Protein AF-A0A6C0LCT3-F1 (afdb_monomer_lite)

Organism: NCBI:txid1070528

pLDDT: mean 70.5, std 21.29, range [25.12, 96.06]

Structure (mmCIF, N/CA/C/O backbone):
data_AF-A0A6C0LCT3-F1
#
_entry.id   AF-A0A6C0LCT3-F1
#
loop_
_atom_site.group_PDB
_atom_site.id
_atom_site.type_symbol
_atom_site.label_atom_id
_atom_site.label_alt_id
_atom_site.label_comp_id
_atom_site.label_asym_id
_atom_site.label_entity_id
_atom_site.label_seq_id
_atom_site.pdbx_PDB_ins_code
_atom_site.Cartn_x
_atom_site.Cartn_y
_atom_site.Cartn_z
_atom_site.occupancy
_atom_site.B_iso_or_equiv
_atom_site.auth_seq_id
_atom_site.auth_comp_id
_atom_site.auth_asym_id
_atom_site.auth_atom_id
_atom_site.pdbx_PDB_model_num
ATOM 1 N N . MET A 1 1 ? 62.304 21.514 7.239 1.00 30.19 1 MET A N 1
ATOM 2 C CA . MET A 1 1 ? 63.301 20.967 6.294 1.00 30.19 1 MET A CA 1
ATOM 3 C C . MET A 1 1 ? 63.645 19.567 6.781 1.00 30.19 1 MET A C 1
ATOM 5 O O . MET A 1 1 ? 64.160 19.464 7.877 1.00 30.19 1 MET A O 1
ATOM 9 N N . ILE A 1 2 ? 63.046 18.522 6.205 1.00 27.48 2 ILE A N 1
ATOM 10 C CA . ILE A 1 2 ? 63.504 17.790 5.000 1.00 27.48 2 ILE A CA 1
ATOM 11 C C . ILE A 1 2 ? 64.290 16.532 5.436 1.00 27.48 2 ILE A C 1
ATOM 13 O O . ILE A 1 2 ? 65.358 16.686 6.015 1.00 27.48 2 ILE A O 1
ATOM 17 N N . ILE A 1 3 ? 63.740 15.350 5.073 1.00 28.25 3 ILE A N 1
ATOM 18 C CA . ILE A 1 3 ? 64.434 14.075 4.728 1.00 28.25 3 ILE A CA 1
ATOM 19 C C . ILE A 1 3 ? 65.031 13.286 5.921 1.00 28.25 3 ILE A C 1
ATOM 21 O O . ILE A 1 3 ? 65.689 13.857 6.772 1.00 28.25 3 ILE A O 1
ATOM 25 N N . ASP A 1 4 ? 64.899 11.967 6.098 1.00 29.64 4 ASP A N 1
ATOM 26 C CA . ASP A 1 4 ? 64.257 10.871 5.362 1.00 29.64 4 ASP A CA 1
ATOM 27 C C . ASP A 1 4 ? 64.059 9.694 6.333 1.00 29.64 4 ASP A C 1
ATOM 29 O O . ASP A 1 4 ? 64.947 9.355 7.120 1.00 29.64 4 ASP A O 1
ATOM 33 N N . ASN A 1 5 ? 62.904 9.036 6.244 1.00 32.56 5 ASN A N 1
ATOM 34 C CA . ASN A 1 5 ? 62.557 7.872 7.050 1.00 32.56 5 ASN A CA 1
ATOM 35 C C . ASN A 1 5 ? 62.917 6.577 6.302 1.00 32.56 5 ASN A C 1
ATOM 37 O O . ASN A 1 5 ? 62.299 6.218 5.305 1.00 32.56 5 ASN A O 1
ATOM 41 N N . ILE A 1 6 ? 63.937 5.904 6.829 1.00 33.12 6 ILE A N 1
ATOM 42 C CA . ILE A 1 6 ? 64.054 4.456 7.061 1.00 33.12 6 ILE A CA 1
ATOM 43 C C . ILE A 1 6 ? 63.650 3.515 5.907 1.00 33.12 6 ILE A C 1
ATOM 45 O O . ILE A 1 6 ? 62.500 3.128 5.704 1.00 33.12 6 ILE A O 1
ATOM 49 N N . LYS A 1 7 ? 64.714 3.026 5.261 1.00 29.39 7 LYS A N 1
ATOM 50 C CA . LYS A 1 7 ? 64.828 1.747 4.554 1.00 29.39 7 LYS A CA 1
ATOM 51 C C . LYS A 1 7 ? 64.456 0.547 5.441 1.00 29.39 7 LYS A C 1
ATOM 53 O O . LYS A 1 7 ? 64.957 0.416 6.550 1.00 29.39 7 LYS A O 1
ATOM 58 N N . ASN A 1 8 ? 63.711 -0.376 4.831 1.00 28.22 8 ASN A N 1
ATOM 59 C CA . ASN A 1 8 ? 63.901 -1.834 4.813 1.00 28.22 8 ASN A CA 1
ATOM 60 C C . ASN A 1 8 ? 64.387 -2.543 6.094 1.00 28.22 8 ASN A C 1
ATOM 62 O O . ASN A 1 8 ? 65.565 -2.476 6.424 1.00 28.22 8 ASN A O 1
ATOM 66 N N . SER A 1 9 ? 63.597 -3.505 6.583 1.00 26.69 9 SER A N 1
ATOM 67 C CA . SER A 1 9 ? 64.022 -4.903 6.419 1.00 26.69 9 SER A CA 1
ATOM 68 C C . SER A 1 9 ? 62.837 -5.874 6.416 1.00 26.69 9 SER A C 1
ATOM 70 O O . SER A 1 9 ? 61.930 -5.835 7.241 1.00 26.69 9 SER A O 1
ATOM 72 N N . ILE A 1 10 ? 62.874 -6.722 5.397 1.00 30.06 10 ILE A N 1
ATOM 73 C CA . ILE A 1 10 ? 62.060 -7.902 5.144 1.00 30.06 10 ILE A CA 1
ATOM 74 C C . ILE A 1 10 ? 62.713 -9.063 5.900 1.00 30.06 10 ILE A C 1
ATOM 76 O O . ILE A 1 10 ? 63.915 -9.254 5.724 1.00 30.06 10 ILE A O 1
ATOM 80 N N . ARG A 1 11 ? 61.938 -9.897 6.611 1.00 25.62 11 ARG A N 1
ATOM 81 C CA . ARG A 1 11 ? 61.988 -11.370 6.463 1.00 25.62 11 ARG A CA 1
ATOM 82 C C . ARG A 1 11 ? 60.999 -12.124 7.359 1.00 25.62 11 ARG A C 1
ATOM 84 O O . ARG A 1 11 ? 60.928 -11.894 8.557 1.00 25.62 11 ARG A O 1
ATOM 91 N N . SER A 1 12 ? 60.367 -13.107 6.707 1.00 26.14 12 SER A N 1
ATOM 92 C CA . SER A 1 12 ? 59.796 -14.368 7.215 1.00 26.14 12 SER A CA 1
ATOM 93 C C . SER A 1 12 ? 58.661 -14.270 8.243 1.00 26.14 12 SER A C 1
ATOM 95 O O . SER A 1 12 ? 58.836 -13.770 9.340 1.00 26.14 12 SER A O 1
ATOM 97 N N . SER A 1 13 ? 57.486 -14.847 7.997 1.00 25.83 13 SER A N 1
ATOM 98 C CA . SER A 1 13 ? 57.376 -16.288 7.765 1.00 25.83 13 SER A CA 1
ATOM 99 C C . SER A 1 13 ? 56.128 -16.663 6.966 1.00 25.83 13 SER A C 1
ATOM 101 O O . SER A 1 13 ? 55.000 -16.370 7.349 1.00 25.83 13 SER A O 1
ATOM 103 N N . TYR A 1 14 ? 56.373 -17.359 5.859 1.00 25.12 14 TYR A N 1
ATOM 104 C CA . TYR A 1 14 ? 55.422 -18.211 5.159 1.00 25.12 14 TYR A CA 1
ATOM 105 C C . TYR A 1 14 ? 55.443 -19.592 5.824 1.00 25.12 14 TYR A C 1
ATOM 107 O O . TYR A 1 14 ? 56.512 -20.178 5.955 1.00 25.12 14 TYR A O 1
ATOM 115 N N . ASN A 1 15 ? 54.271 -20.080 6.223 1.00 27.16 15 ASN A N 1
ATOM 116 C CA . ASN A 1 15 ? 53.827 -21.479 6.318 1.00 27.16 15 ASN A CA 1
ATOM 117 C C . ASN A 1 15 ? 52.371 -21.368 6.811 1.00 27.16 15 ASN A C 1
ATOM 119 O O . ASN A 1 15 ? 52.117 -20.730 7.819 1.00 27.16 15 ASN A O 1
ATOM 123 N N . GLY A 1 16 ? 51.322 -21.836 6.147 1.00 26.08 16 GLY A N 1
ATOM 124 C CA . GLY A 1 16 ? 51.204 -22.973 5.256 1.00 26.08 16 GLY A CA 1
ATOM 125 C C . GLY A 1 16 ? 50.001 -23.776 5.749 1.00 26.08 16 GLY A C 1
ATOM 126 O O . GLY A 1 16 ? 50.180 -24.747 6.467 1.00 26.08 16 GLY A O 1
ATOM 127 N N . ILE A 1 17 ? 48.776 -23.369 5.395 1.00 28.62 17 ILE A N 1
ATOM 128 C CA . ILE A 1 17 ? 47.583 -24.216 5.550 1.00 28.62 17 ILE A CA 1
ATOM 129 C C . ILE A 1 17 ? 46.894 -24.296 4.191 1.00 28.62 17 ILE A C 1
ATOM 131 O O . ILE A 1 17 ? 46.238 -23.371 3.716 1.00 28.62 17 ILE A O 1
ATOM 135 N N . LYS A 1 18 ? 47.128 -25.434 3.539 1.00 28.34 18 LYS A N 1
ATOM 136 C CA . LYS A 1 18 ? 46.448 -25.897 2.335 1.00 28.34 18 LYS A CA 1
ATOM 137 C C . LYS A 1 18 ? 45.170 -26.638 2.736 1.00 28.34 18 LYS A C 1
ATOM 139 O O . LYS A 1 18 ? 45.209 -27.500 3.601 1.00 28.34 18 LYS A O 1
ATOM 144 N N . LYS A 1 19 ? 44.132 -26.396 1.929 1.00 27.62 19 LYS A N 1
ATOM 145 C CA . LYS A 1 19 ? 43.104 -27.348 1.470 1.00 27.62 19 LYS A CA 1
ATOM 146 C C . LYS A 1 19 ? 42.121 -27.904 2.514 1.00 27.62 19 LYS A C 1
ATOM 148 O O . LYS A 1 19 ? 42.337 -28.956 3.095 1.00 27.62 19 LYS A O 1
ATOM 153 N N . GLY A 1 20 ? 40.947 -27.274 2.555 1.00 26.16 20 GLY A N 1
ATOM 154 C CA . GLY A 1 20 ? 39.666 -27.917 2.856 1.00 26.16 20 GLY A CA 1
ATOM 155 C C . GLY A 1 20 ? 38.702 -27.646 1.701 1.00 26.16 20 GLY A C 1
ATOM 156 O O . GLY A 1 20 ? 38.218 -26.535 1.524 1.00 26.16 20 GLY A O 1
ATOM 157 N N . THR A 1 21 ? 38.520 -28.649 0.855 1.00 26.67 21 THR A N 1
ATOM 158 C CA . THR A 1 21 ? 37.656 -28.708 -0.328 1.00 26.67 21 THR A CA 1
ATOM 159 C C . THR A 1 21 ? 36.184 -28.422 -0.013 1.00 26.67 21 THR A C 1
ATOM 161 O O . THR A 1 21 ? 35.548 -29.169 0.725 1.00 26.67 21 THR A O 1
ATOM 164 N N . LEU A 1 22 ? 35.622 -27.388 -0.647 1.00 26.19 22 LEU A N 1
ATOM 165 C CA . LEU A 1 22 ? 34.177 -27.170 -0.772 1.00 26.19 22 LEU A CA 1
ATOM 166 C C . LEU A 1 22 ? 33.621 -28.154 -1.809 1.00 26.19 22 LEU A C 1
ATOM 168 O O . LEU A 1 22 ? 33.625 -27.888 -3.011 1.00 26.19 22 LEU A O 1
ATOM 172 N N . ASN A 1 23 ? 33.172 -29.316 -1.333 1.00 26.30 23 ASN A N 1
ATOM 173 C CA . ASN A 1 23 ? 32.404 -30.255 -2.139 1.00 26.30 23 ASN A CA 1
ATOM 174 C C . ASN A 1 23 ? 30.960 -29.762 -2.263 1.00 26.30 23 ASN A C 1
ATOM 176 O O . ASN A 1 23 ? 30.129 -29.928 -1.372 1.00 26.30 23 ASN A O 1
ATOM 180 N N . ILE A 1 24 ? 30.679 -29.181 -3.425 1.00 36.66 24 ILE A N 1
ATOM 181 C CA . ILE A 1 24 ? 29.340 -29.048 -3.987 1.00 36.66 24 ILE A CA 1
ATOM 182 C C . ILE A 1 24 ? 28.853 -30.466 -4.291 1.00 36.66 24 ILE A C 1
ATOM 184 O O . ILE A 1 24 ? 29.318 -31.101 -5.236 1.00 36.66 24 ILE A O 1
ATOM 188 N N . SER A 1 25 ? 27.907 -30.969 -3.502 1.00 28.06 25 SER A N 1
ATOM 189 C CA . SER A 1 25 ? 27.140 -32.156 -3.872 1.00 28.06 25 SER A CA 1
ATOM 190 C C . SER A 1 25 ? 25.646 -31.905 -3.674 1.00 28.06 25 SER A C 1
ATOM 192 O O . SER A 1 25 ? 25.148 -31.752 -2.567 1.00 28.06 25 SER A O 1
ATOM 194 N N . LYS A 1 26 ? 24.972 -31.776 -4.823 1.00 29.05 26 LYS A N 1
ATOM 195 C CA . LYS A 1 26 ? 23.623 -32.263 -5.138 1.00 29.05 26 LYS A CA 1
ATOM 196 C C . LYS A 1 26 ? 22.614 -32.268 -3.978 1.00 29.05 26 LYS A C 1
ATOM 198 O O . LYS A 1 26 ? 22.439 -33.286 -3.316 1.00 29.05 26 LYS A O 1
ATOM 203 N N . LEU A 1 27 ? 21.836 -31.189 -3.850 1.00 27.30 27 LEU A N 1
ATOM 204 C CA . LEU A 1 27 ? 20.486 -31.319 -3.301 1.00 27.30 27 LEU A CA 1
ATOM 205 C C . LEU A 1 27 ? 19.577 -31.842 -4.417 1.00 27.30 27 LEU A C 1
ATOM 207 O O . LEU A 1 27 ? 19.167 -31.102 -5.311 1.00 27.30 27 LEU A O 1
ATOM 211 N N . ASN A 1 28 ? 19.311 -33.143 -4.367 1.00 26.84 28 ASN A N 1
ATOM 212 C CA . ASN A 1 28 ? 18.186 -33.748 -5.058 1.00 26.84 28 ASN A CA 1
ATOM 213 C C . ASN A 1 28 ? 16.897 -33.105 -4.534 1.00 26.84 28 ASN A C 1
ATOM 215 O O . ASN A 1 28 ? 16.562 -33.231 -3.356 1.00 26.84 28 ASN A O 1
ATOM 219 N N . SER A 1 29 ? 16.166 -32.438 -5.423 1.00 28.41 29 SER A N 1
ATOM 220 C CA . SER A 1 29 ? 14.747 -32.164 -5.250 1.00 28.41 29 SER A CA 1
ATOM 221 C C . SER A 1 29 ? 14.003 -33.495 -5.346 1.00 28.41 29 SER A C 1
ATOM 223 O O . SER A 1 29 ? 13.795 -34.053 -6.420 1.00 28.41 29 SER A O 1
ATOM 225 N N . HIS A 1 30 ? 13.658 -34.056 -4.193 1.00 28.16 30 HIS A N 1
ATOM 226 C CA . HIS A 1 30 ? 12.569 -35.015 -4.093 1.00 28.16 30 HIS A CA 1
ATOM 227 C C . HIS A 1 30 ? 11.382 -34.277 -3.501 1.00 28.16 30 HIS A C 1
ATOM 229 O O . HIS A 1 30 ? 11.468 -33.735 -2.398 1.00 28.16 30 HIS A O 1
ATOM 235 N N . ASN A 1 31 ? 10.306 -34.247 -4.284 1.00 35.62 31 ASN A N 1
ATOM 236 C CA . ASN A 1 31 ? 8.972 -33.845 -3.877 1.00 35.62 31 ASN A CA 1
ATOM 237 C C . ASN A 1 31 ? 8.634 -34.547 -2.559 1.00 35.62 31 ASN A C 1
ATOM 239 O O . ASN A 1 31 ? 8.375 -35.749 -2.536 1.00 35.62 31 ASN A O 1
ATOM 243 N N . ARG A 1 32 ? 8.682 -33.804 -1.452 1.00 27.77 32 ARG A N 1
ATOM 244 C CA . ARG A 1 32 ? 8.028 -34.215 -0.214 1.00 27.77 32 ARG A CA 1
ATOM 245 C C . ARG A 1 32 ? 6.659 -33.546 -0.200 1.00 27.77 32 ARG A C 1
ATOM 247 O O . ARG A 1 32 ? 6.622 -32.322 -0.334 1.00 27.77 32 ARG A O 1
ATOM 254 N N . PRO A 1 33 ? 5.565 -34.307 -0.051 1.00 30.30 33 PRO A N 1
ATOM 255 C CA . PRO A 1 33 ? 4.253 -33.719 0.137 1.00 30.30 33 PRO A CA 1
ATOM 256 C C . PRO A 1 33 ? 4.291 -32.841 1.386 1.00 30.30 33 PRO A C 1
ATOM 258 O O . PRO A 1 33 ? 4.842 -33.223 2.424 1.00 30.30 33 PRO A O 1
ATOM 261 N N . THR A 1 34 ? 3.755 -31.636 1.245 1.00 32.78 34 THR A N 1
ATOM 262 C CA . THR A 1 34 ? 3.577 -30.656 2.307 1.00 32.78 34 THR A CA 1
ATOM 263 C C . THR A 1 34 ? 2.774 -31.320 3.420 1.00 32.78 34 THR A C 1
ATOM 265 O O . THR A 1 34 ? 1.574 -31.538 3.294 1.00 32.78 34 THR A O 1
ATOM 268 N N . VAL A 1 35 ? 3.448 -31.715 4.499 1.00 31.17 35 VAL A N 1
ATOM 269 C CA . VAL A 1 35 ? 2.779 -32.215 5.699 1.00 31.17 35 VAL A CA 1
ATOM 270 C C . VAL A 1 35 ? 1.935 -31.060 6.226 1.00 31.17 35 VAL A C 1
ATOM 272 O O . VAL A 1 35 ? 2.498 -30.063 6.686 1.00 31.17 35 VAL A O 1
ATOM 275 N N . LEU A 1 36 ? 0.605 -31.178 6.143 1.00 34.75 36 LEU A N 1
ATOM 276 C CA . LEU A 1 36 ? -0.299 -30.294 6.868 1.00 34.75 36 LEU A CA 1
ATOM 277 C C . LEU A 1 36 ? 0.081 -30.372 8.344 1.00 34.75 36 LEU A C 1
ATOM 279 O O . LEU A 1 36 ? -0.157 -31.375 9.020 1.00 34.75 36 LEU A O 1
ATOM 283 N N . ARG A 1 37 ? 0.703 -29.308 8.848 1.00 32.50 37 ARG A N 1
ATOM 284 C CA . ARG A 1 37 ? 0.824 -29.105 10.284 1.00 32.50 37 ARG A CA 1
ATOM 285 C C . ARG A 1 37 ? -0.594 -28.984 10.821 1.00 32.50 37 ARG A C 1
ATOM 287 O O . ARG A 1 37 ? -1.280 -28.018 10.511 1.00 32.50 37 ARG A O 1
ATOM 294 N N . GLN A 1 38 ? -1.017 -29.957 11.624 1.00 37.00 38 GLN A N 1
ATOM 295 C CA . GLN A 1 38 ? -2.191 -29.794 12.472 1.00 37.00 38 GLN A CA 1
ATOM 296 C C . GLN A 1 38 ? -1.998 -28.526 13.311 1.00 37.00 38 GLN A C 1
ATOM 298 O O . GLN A 1 38 ? -1.054 -28.414 14.099 1.00 37.00 38 GLN A O 1
ATOM 303 N N . ILE A 1 39 ? -2.869 -27.553 13.062 1.00 40.41 39 ILE A N 1
ATOM 304 C CA . ILE A 1 39 ? -2.835 -26.212 13.632 1.00 40.41 39 ILE A CA 1
ATOM 305 C C . ILE A 1 39 ? -3.237 -26.327 15.102 1.00 40.41 39 ILE A C 1
ATOM 307 O O . ILE A 1 39 ? -4.403 -26.542 15.424 1.00 40.41 39 ILE A O 1
ATOM 311 N N . ARG A 1 40 ? -2.275 -26.196 16.019 1.00 36.03 40 ARG A N 1
ATOM 312 C CA . ARG A 1 40 ? -2.592 -25.890 17.418 1.00 36.03 40 ARG A CA 1
ATOM 313 C C . ARG A 1 40 ? -2.699 -24.377 17.548 1.00 36.03 40 ARG A C 1
ATOM 315 O O . ARG A 1 40 ? -1.684 -23.686 17.536 1.00 36.03 40 ARG A O 1
ATOM 322 N N . MET A 1 41 ? -3.932 -23.888 17.665 1.00 42.34 41 MET A N 1
ATOM 323 C CA . MET A 1 41 ? -4.223 -22.510 18.061 1.00 42.34 41 MET A CA 1
ATOM 324 C C . MET A 1 41 ? -3.526 -22.196 19.400 1.00 42.34 41 MET A C 1
ATOM 326 O O . MET A 1 41 ? -3.597 -23.016 20.321 1.00 42.34 41 MET A O 1
ATOM 330 N N . PRO A 1 42 ? -2.859 -21.037 19.547 1.00 37.50 42 PRO A N 1
ATOM 331 C CA . PRO A 1 42 ? -2.355 -20.584 20.837 1.00 37.50 42 PRO A CA 1
ATOM 332 C C . PRO A 1 42 ? -3.509 -20.500 21.841 1.00 37.50 42 PRO A C 1
ATOM 334 O O . PRO A 1 42 ? -4.525 -19.861 21.578 1.00 37.50 42 PRO A O 1
ATOM 337 N N . THR A 1 43 ? -3.346 -21.111 23.011 1.00 43.41 43 THR A N 1
ATOM 338 C CA . THR A 1 43 ? -4.386 -21.306 24.040 1.00 43.41 43 THR A CA 1
ATOM 339 C C . THR A 1 43 ? -4.868 -20.020 24.735 1.00 43.41 43 THR A C 1
ATOM 341 O O . THR A 1 43 ? -5.561 -20.095 25.742 1.00 43.41 43 THR A O 1
ATOM 344 N N . ASN A 1 44 ? -4.523 -18.838 24.212 1.00 45.16 44 ASN A N 1
ATOM 345 C CA . ASN A 1 44 ? -4.884 -17.522 24.755 1.00 45.16 44 ASN A CA 1
ATOM 346 C C . ASN A 1 44 ? -5.617 -16.619 23.722 1.00 45.16 44 ASN A C 1
ATOM 348 O O . ASN A 1 44 ? -5.730 -15.412 23.917 1.00 45.16 44 ASN A O 1
ATOM 352 N N . ASN A 1 45 ? -6.099 -17.192 22.604 1.00 53.22 45 ASN A N 1
ATOM 353 C CA . ASN A 1 45 ? -6.701 -16.506 21.440 1.00 53.22 45 ASN A CA 1
ATOM 354 C C . ASN A 1 45 ? -8.249 -16.603 21.382 1.00 53.22 45 ASN A C 1
ATOM 356 O O . ASN A 1 45 ? -8.819 -16.970 20.355 1.00 53.22 45 ASN A O 1
ATOM 360 N N . ASN A 1 46 ? -8.961 -16.270 22.461 1.00 69.06 46 ASN A N 1
ATOM 361 C CA . ASN A 1 46 ? -10.424 -16.466 22.526 1.00 69.06 46 ASN A CA 1
ATOM 362 C C . ASN A 1 46 ? -11.277 -15.309 21.968 1.00 69.06 46 ASN A C 1
ATOM 364 O O . ASN A 1 46 ? -12.493 -15.305 22.154 1.00 69.06 46 ASN A O 1
ATOM 368 N N . SER A 1 47 ? -10.685 -14.314 21.303 1.00 85.62 47 SER A N 1
ATOM 369 C CA . SER A 1 47 ? -11.449 -13.221 20.694 1.00 85.62 47 SER A CA 1
ATOM 370 C C . SER A 1 47 ? -11.590 -13.406 19.187 1.00 85.62 47 SER A C 1
ATOM 372 O O . SER A 1 47 ? -10.655 -13.826 18.497 1.00 85.62 47 SER A O 1
ATOM 374 N N . LYS A 1 48 ? -12.766 -13.048 18.658 1.00 90.12 48 LYS A N 1
ATOM 375 C CA . LYS A 1 48 ? -13.056 -13.137 17.224 1.00 90.12 48 LYS A CA 1
ATOM 376 C C . LYS A 1 48 ? -12.044 -12.334 16.401 1.00 90.12 48 LYS A C 1
ATOM 378 O O . LYS A 1 48 ? -11.573 -12.810 15.374 1.00 90.12 48 LYS A O 1
ATOM 383 N N . ILE A 1 49 ? -11.651 -11.143 16.862 1.00 91.94 49 ILE A N 1
ATOM 384 C CA . ILE A 1 49 ? -10.677 -10.314 16.142 1.00 91.94 49 ILE A CA 1
ATOM 385 C C . ILE A 1 49 ? -9.294 -10.963 16.047 1.00 91.94 49 ILE A C 1
ATOM 387 O O . ILE A 1 49 ? -8.672 -10.905 14.990 1.00 91.94 49 ILE A O 1
ATOM 391 N N . ARG A 1 50 ? -8.810 -11.625 17.106 1.00 91.81 50 ARG A N 1
ATOM 392 C CA . ARG A 1 50 ? -7.513 -12.318 17.059 1.00 91.81 50 ARG A CA 1
ATOM 393 C C . ARG A 1 50 ? -7.535 -13.476 16.071 1.00 91.81 50 ARG A C 1
ATOM 395 O O . ARG A 1 50 ? -6.554 -13.661 15.357 1.00 91.81 50 ARG A O 1
ATOM 402 N N . GLN A 1 51 ? -8.649 -14.204 15.984 1.00 90.00 51 GLN A N 1
ATOM 403 C CA . GLN A 1 51 ? -8.831 -15.255 14.979 1.00 90.00 51 GLN A CA 1
ATOM 404 C C . GLN A 1 51 ? -8.828 -14.691 13.557 1.00 90.00 51 GLN A C 1
ATOM 406 O O . GLN A 1 51 ? -8.172 -15.255 12.688 1.00 90.00 51 GLN A O 1
ATOM 411 N N . ILE A 1 52 ? -9.494 -13.555 13.330 1.00 91.12 52 ILE A N 1
ATOM 412 C CA . ILE A 1 52 ? -9.492 -12.865 12.033 1.00 91.12 52 ILE A CA 1
ATOM 413 C C . ILE A 1 52 ? -8.070 -12.458 11.633 1.00 91.12 52 ILE A C 1
ATOM 415 O O . ILE A 1 52 ? -7.629 -12.777 10.533 1.00 91.12 52 ILE A O 1
ATOM 419 N N . ILE A 1 53 ? -7.331 -11.793 12.527 1.00 92.31 53 ILE A N 1
ATOM 420 C CA . ILE A 1 53 ? -5.950 -11.372 12.249 1.00 92.31 53 ILE A CA 1
ATOM 421 C C . ILE A 1 53 ? -5.052 -12.586 11.991 1.00 92.31 53 ILE A C 1
ATOM 423 O O . ILE A 1 53 ? -4.270 -12.578 11.043 1.00 92.31 53 ILE A O 1
ATOM 427 N N . HIS A 1 54 ? -5.188 -13.650 12.784 1.00 91.00 54 HIS A N 1
ATOM 428 C CA . HIS A 1 54 ? -4.447 -14.890 12.567 1.00 91.00 54 HIS A CA 1
ATOM 429 C C . HIS A 1 54 ? -4.750 -15.500 11.196 1.00 91.00 54 HIS A C 1
ATOM 431 O O . HIS A 1 54 ? -3.826 -15.806 10.448 1.00 91.00 54 HIS A O 1
ATOM 437 N N . TYR A 1 55 ? -6.032 -15.606 10.839 1.00 90.25 55 TYR A N 1
ATOM 438 C CA . TYR A 1 55 ? -6.475 -16.111 9.543 1.00 90.25 55 TYR A CA 1
ATOM 439 C C . TYR A 1 55 ? -5.883 -15.302 8.384 1.00 90.25 55 TYR A C 1
ATOM 441 O O . TYR A 1 55 ? -5.359 -15.893 7.441 1.00 90.25 55 TYR A O 1
ATOM 449 N N . LEU A 1 56 ? -5.906 -13.967 8.462 1.00 90.38 56 LEU A N 1
ATOM 450 C CA . LEU A 1 56 ? -5.301 -13.097 7.450 1.00 90.38 56 LEU A CA 1
ATOM 451 C C . LEU A 1 56 ? -3.786 -13.304 7.343 1.00 90.38 56 LEU A C 1
ATOM 453 O O . LEU A 1 56 ? -3.247 -13.343 6.243 1.00 90.38 56 LEU A O 1
ATOM 457 N N . CYS A 1 57 ? -3.090 -13.470 8.468 1.00 90.75 57 CYS A N 1
ATOM 458 C CA . CYS A 1 57 ? -1.651 -13.729 8.484 1.00 90.75 57 CYS A CA 1
ATOM 459 C C . CYS A 1 57 ? -1.277 -15.094 7.893 1.00 90.75 57 CYS A C 1
ATOM 461 O O . CYS A 1 57 ? -0.249 -15.199 7.222 1.00 90.75 57 CYS A O 1
ATOM 463 N N . GLU A 1 58 ? -2.092 -16.124 8.124 1.00 89.19 58 GLU A N 1
ATOM 464 C CA . GLU A 1 58 ? -1.889 -17.467 7.569 1.00 89.19 58 GLU A CA 1
ATOM 465 C C . GLU A 1 58 ? -2.226 -17.548 6.079 1.00 89.19 58 GLU A C 1
ATOM 467 O O . GLU A 1 58 ? -1.527 -18.230 5.332 1.00 89.19 58 GLU A O 1
ATOM 472 N N . ASN A 1 59 ? -3.268 -16.838 5.641 1.00 86.06 59 ASN A N 1
ATOM 473 C CA . ASN A 1 59 ? -3.741 -16.842 4.254 1.00 86.06 59 ASN A CA 1
ATOM 474 C C . ASN A 1 59 ? -3.208 -15.655 3.442 1.00 86.06 59 ASN A C 1
ATOM 476 O O . ASN A 1 59 ? -3.717 -15.386 2.355 1.00 86.06 59 ASN A O 1
ATOM 480 N N . LYS A 1 60 ? -2.203 -14.934 3.952 1.00 86.56 60 LYS A N 1
ATOM 481 C CA . LYS A 1 60 ? -1.644 -13.783 3.247 1.00 86.56 60 LYS A CA 1
ATOM 482 C C . LYS A 1 60 ? -1.092 -14.207 1.895 1.00 86.56 60 LYS A C 1
ATOM 484 O O . LYS A 1 60 ? -0.390 -15.217 1.788 1.00 86.56 60 LYS A O 1
ATOM 489 N N . GLU A 1 61 ? -1.357 -13.397 0.880 1.00 81.50 61 GLU A N 1
ATOM 490 C CA . GLU A 1 61 ? -0.765 -13.629 -0.426 1.00 81.50 61 GLU A CA 1
ATOM 491 C C . GLU A 1 61 ? 0.766 -13.568 -0.309 1.00 81.50 61 GLU A C 1
ATOM 493 O O . GLU A 1 61 ? 1.321 -12.625 0.276 1.00 81.50 61 GLU A O 1
ATOM 498 N N . PRO A 1 62 ? 1.486 -14.588 -0.808 1.00 78.25 62 PRO A N 1
ATOM 499 C CA . PRO A 1 62 ? 2.931 -14.562 -0.775 1.00 78.25 62 PRO A CA 1
ATOM 500 C C . PRO A 1 62 ? 3.410 -13.419 -1.663 1.00 78.25 62 PRO A C 1
ATOM 502 O O . PRO A 1 62 ? 3.042 -13.328 -2.834 1.00 78.25 62 PRO A O 1
ATOM 505 N N . PHE A 1 63 ? 4.282 -12.569 -1.122 1.00 77.38 63 PHE A N 1
ATOM 506 C CA . PHE A 1 63 ? 4.930 -11.547 -1.929 1.00 77.38 63 PHE A CA 1
ATOM 507 C C . PHE A 1 63 ? 5.742 -12.225 -3.036 1.00 77.38 63 PHE A C 1
ATOM 509 O O . PHE A 1 63 ? 6.790 -12.832 -2.792 1.00 77.38 63 PHE A O 1
ATOM 516 N N . GLU A 1 64 ? 5.259 -12.131 -4.271 1.00 74.25 64 GLU A N 1
ATOM 517 C CA . GLU A 1 64 ? 6.027 -12.567 -5.421 1.00 74.25 64 GLU A CA 1
ATOM 518 C C . GLU A 1 64 ? 7.212 -11.614 -5.612 1.00 74.25 64 GLU A C 1
ATOM 520 O O . GLU A 1 64 ? 7.053 -10.392 -5.591 1.00 74.25 64 GLU A O 1
ATOM 525 N N . ASN A 1 65 ? 8.410 -12.165 -5.837 1.00 81.94 65 ASN A N 1
ATOM 526 C CA . ASN A 1 65 ? 9.592 -11.370 -6.188 1.00 81.94 65 ASN A CA 1
ATOM 527 C C . ASN A 1 65 ? 9.249 -10.305 -7.243 1.00 81.94 65 ASN A C 1
ATOM 529 O O . ASN A 1 65 ? 8.509 -10.595 -8.188 1.00 81.94 65 ASN A O 1
ATOM 533 N N . TYR A 1 66 ? 9.839 -9.110 -7.122 1.00 87.50 66 TYR A N 1
ATOM 534 C CA . TYR A 1 66 ? 9.531 -7.972 -7.989 1.00 87.50 66 TYR A CA 1
ATOM 535 C C . TYR A 1 66 ? 9.563 -8.352 -9.480 1.00 87.50 66 TYR A C 1
ATOM 537 O O . TYR A 1 66 ? 10.491 -9.012 -9.962 1.00 87.50 66 TYR A O 1
ATOM 545 N N . LYS A 1 67 ? 8.538 -7.936 -10.228 1.00 90.44 67 LYS A N 1
ATOM 546 C CA . LYS A 1 67 ? 8.422 -8.179 -11.672 1.00 90.44 67 LYS A CA 1
ATOM 547 C C . LYS A 1 67 ? 8.675 -6.875 -12.418 1.00 90.44 67 LYS A C 1
ATOM 549 O O . LYS A 1 67 ? 7.860 -5.960 -12.369 1.00 90.44 67 LYS A O 1
ATOM 554 N N . PHE A 1 68 ? 9.798 -6.815 -13.121 1.00 88.62 68 PHE A N 1
ATOM 555 C CA . PHE A 1 68 ? 10.201 -5.694 -13.962 1.00 88.62 68 PHE A CA 1
ATOM 556 C C . PHE A 1 68 ? 9.911 -6.003 -15.429 1.00 88.62 68 PHE A C 1
ATOM 558 O O . PHE A 1 68 ? 10.129 -7.128 -15.889 1.00 88.62 68 PHE A O 1
ATOM 565 N N . LEU A 1 69 ? 9.476 -4.997 -16.178 1.00 88.19 69 LEU A N 1
ATOM 566 C CA . LEU A 1 69 ? 9.180 -5.102 -17.601 1.00 88.19 69 LEU A CA 1
ATOM 567 C C . LEU A 1 69 ? 9.801 -3.928 -18.353 1.00 88.19 69 LEU A C 1
ATOM 569 O O . LEU A 1 69 ? 9.677 -2.779 -17.949 1.00 88.19 69 LEU A O 1
ATOM 573 N N . ILE A 1 70 ? 10.449 -4.222 -19.471 1.00 86.56 70 ILE A N 1
ATOM 574 C CA . ILE A 1 70 ? 10.893 -3.231 -20.444 1.00 86.56 70 ILE A CA 1
ATOM 575 C C . ILE A 1 70 ? 10.171 -3.523 -21.748 1.00 86.56 70 ILE A C 1
ATOM 577 O O . ILE A 1 70 ? 10.320 -4.605 -22.319 1.00 86.56 70 ILE A O 1
ATOM 581 N N . LEU A 1 71 ? 9.438 -2.535 -22.243 1.00 83.62 71 LEU A N 1
ATOM 582 C CA . LEU A 1 71 ? 8.874 -2.566 -23.586 1.00 83.62 71 LEU A CA 1
ATOM 583 C C . LEU A 1 71 ? 9.854 -1.875 -24.524 1.00 83.62 71 LEU A C 1
ATOM 585 O O . LEU A 1 71 ? 10.202 -0.729 -24.283 1.00 83.62 71 LEU A O 1
ATOM 589 N N . LEU A 1 72 ? 10.319 -2.534 -25.578 1.00 83.06 72 LEU A N 1
ATOM 590 C CA . LEU A 1 72 ? 11.204 -1.932 -26.578 1.00 83.06 72 LEU A CA 1
ATOM 591 C C . LEU A 1 72 ? 10.415 -1.555 -27.824 1.00 83.06 72 LEU A C 1
ATOM 593 O O . LEU A 1 72 ? 9.586 -2.341 -28.278 1.00 83.06 72 LEU A O 1
ATOM 597 N N . SER A 1 73 ? 10.708 -0.395 -28.418 1.00 84.25 73 SER A N 1
ATOM 598 C CA . SER A 1 73 ? 10.144 -0.075 -29.734 1.00 84.25 73 SER A CA 1
ATOM 599 C C . SER A 1 73 ? 10.573 -1.112 -30.777 1.00 84.25 73 SER A C 1
ATOM 601 O O . SER A 1 73 ? 11.658 -1.689 -30.691 1.00 84.25 73 SER A O 1
ATOM 603 N N . ASP A 1 74 ? 9.725 -1.351 -31.773 1.00 83.75 74 ASP A N 1
ATOM 604 C CA . ASP A 1 74 ? 9.903 -2.420 -32.757 1.00 83.75 74 ASP A CA 1
ATOM 605 C C . ASP A 1 74 ? 11.235 -2.346 -33.511 1.00 83.75 74 ASP A C 1
ATOM 607 O O . ASP A 1 74 ? 11.954 -3.347 -33.620 1.00 83.75 74 ASP A O 1
ATOM 611 N N . ASP A 1 75 ? 11.601 -1.149 -33.972 1.00 81.50 75 ASP A N 1
ATOM 612 C CA . ASP A 1 75 ? 12.866 -0.895 -34.664 1.00 81.50 75 ASP A CA 1
ATOM 613 C C . ASP A 1 75 ? 14.058 -1.186 -33.758 1.00 81.50 75 ASP A C 1
ATOM 615 O O . ASP A 1 75 ? 15.055 -1.789 -34.165 1.00 81.50 75 ASP A O 1
ATOM 619 N N . TYR A 1 76 ? 13.939 -0.781 -32.494 1.00 76.00 76 TYR A N 1
ATOM 620 C CA . TYR A 1 76 ? 14.982 -0.949 -31.501 1.00 76.00 76 TYR A CA 1
ATOM 621 C C . TYR A 1 76 ? 15.180 -2.419 -31.149 1.00 76.00 76 TYR A C 1
ATOM 623 O O . TYR A 1 76 ? 16.307 -2.926 -31.156 1.00 76.00 76 TYR A O 1
ATOM 631 N N . PHE A 1 77 ? 14.069 -3.112 -30.901 1.00 77.75 77 PHE A N 1
ATOM 632 C CA . PHE A 1 77 ? 14.033 -4.541 -30.662 1.00 77.75 77 PHE A CA 1
ATOM 633 C C . PHE A 1 77 ? 14.681 -5.276 -31.833 1.00 77.75 77 PHE A C 1
ATOM 635 O O . PHE A 1 77 ? 15.604 -6.054 -31.623 1.00 77.75 77 PHE A O 1
ATOM 642 N N . THR A 1 78 ? 14.300 -4.971 -33.072 1.00 77.75 78 THR A N 1
ATOM 643 C CA . THR A 1 78 ? 14.843 -5.635 -34.264 1.00 77.75 78 THR A CA 1
ATOM 644 C C . THR A 1 78 ? 16.337 -5.355 -34.441 1.00 77.75 78 THR A C 1
ATOM 646 O O . THR A 1 78 ? 17.126 -6.287 -34.595 1.00 77.75 78 THR A O 1
ATOM 649 N N . LYS A 1 79 ? 16.768 -4.091 -34.337 1.00 74.50 79 LYS A N 1
ATOM 650 C CA . LYS A 1 79 ? 18.174 -3.686 -34.503 1.00 74.50 79 LYS A CA 1
ATOM 651 C C . LYS A 1 79 ? 19.090 -4.298 -33.443 1.00 74.50 79 LYS A C 1
ATOM 653 O O . LYS A 1 79 ? 20.184 -4.751 -33.769 1.00 74.50 79 LYS A O 1
ATOM 658 N N . LYS A 1 80 ? 18.665 -4.330 -32.177 1.00 67.31 80 LYS A N 1
ATOM 659 C CA . LYS A 1 80 ? 19.470 -4.900 -31.086 1.00 67.31 80 LYS A CA 1
ATOM 660 C C . LYS A 1 80 ? 19.388 -6.421 -31.028 1.00 67.31 80 LYS A C 1
ATOM 662 O O . LYS A 1 80 ? 20.416 -7.068 -30.849 1.00 67.31 80 LYS A O 1
ATOM 667 N N . MET A 1 81 ? 18.208 -7.009 -31.216 1.00 66.06 81 MET A N 1
ATOM 668 C CA . MET A 1 81 ? 18.024 -8.459 -31.096 1.00 66.06 81 MET A CA 1
ATOM 669 C C . MET A 1 81 ? 18.612 -9.243 -32.274 1.00 66.06 81 MET A C 1
ATOM 671 O O . MET A 1 81 ? 18.888 -10.427 -32.103 1.00 66.06 81 MET A O 1
ATOM 675 N N . ARG A 1 82 ? 18.858 -8.605 -33.429 1.00 59.72 82 ARG A N 1
ATOM 676 C CA . ARG A 1 82 ? 19.551 -9.218 -34.579 1.00 59.72 82 ARG A CA 1
ATOM 677 C C . ARG A 1 82 ? 21.072 -9.334 -34.377 1.00 59.72 82 ARG A C 1
ATOM 679 O O . ARG A 1 82 ? 21.688 -10.204 -34.976 1.00 59.72 82 ARG A O 1
ATOM 686 N N . ILE A 1 83 ? 21.664 -8.496 -33.517 1.00 56.38 83 ILE A N 1
ATOM 687 C CA . ILE A 1 83 ? 23.124 -8.401 -33.280 1.00 56.38 83 ILE A CA 1
ATOM 688 C C . ILE A 1 83 ? 23.562 -9.159 -32.004 1.00 56.38 83 ILE A C 1
ATOM 690 O O . ILE A 1 83 ? 24.752 -9.307 -31.750 1.00 56.38 83 ILE A O 1
ATOM 694 N N . LEU A 1 84 ? 22.630 -9.666 -31.187 1.00 55.25 84 LEU A N 1
ATOM 695 C CA . LEU A 1 84 ? 22.915 -10.282 -29.880 1.00 55.25 84 LEU A CA 1
ATOM 696 C C . LEU A 1 84 ? 22.572 -11.789 -29.871 1.00 55.25 84 LEU A C 1
ATOM 698 O O . LEU A 1 84 ? 21.442 -12.147 -29.525 1.00 55.25 84 LEU A O 1
ATOM 702 N N . PRO A 1 85 ? 23.527 -12.698 -30.169 1.00 44.50 85 PRO A N 1
ATOM 703 C CA . PRO A 1 85 ? 23.255 -14.133 -30.313 1.00 44.50 85 PRO A CA 1
ATOM 704 C C . PRO A 1 85 ? 22.922 -14.842 -28.989 1.00 44.50 85 PRO A C 1
ATOM 706 O O . PRO A 1 85 ? 22.381 -15.942 -28.987 1.00 44.50 85 PRO A O 1
ATOM 709 N N . THR A 1 86 ? 23.206 -14.233 -27.833 1.00 49.91 86 THR A N 1
ATOM 710 C CA . THR A 1 86 ? 23.077 -14.892 -26.521 1.00 49.91 86 THR A CA 1
ATOM 711 C C . THR A 1 86 ? 22.256 -14.060 -25.532 1.00 49.91 86 THR A C 1
ATOM 713 O O . THR A 1 86 ? 22.741 -13.636 -24.480 1.00 49.91 86 THR A O 1
ATOM 716 N N . LYS A 1 87 ? 20.973 -13.849 -25.858 1.00 50.06 87 LYS A N 1
ATOM 717 C CA . LYS A 1 87 ? 19.964 -13.117 -25.056 1.00 50.06 87 LYS A CA 1
ATOM 718 C C . LYS A 1 87 ? 19.916 -13.505 -23.567 1.00 50.06 87 LYS A C 1
ATOM 720 O O . LYS A 1 87 ? 19.674 -12.658 -22.713 1.00 50.06 87 LYS A O 1
ATOM 725 N N . LYS A 1 88 ? 20.203 -14.766 -23.218 1.00 48.28 88 LYS A N 1
ATOM 726 C CA . LYS A 1 88 ? 20.205 -15.239 -21.819 1.00 48.28 88 LYS A CA 1
ATOM 727 C C . LYS A 1 88 ? 21.346 -14.657 -20.971 1.00 48.28 88 LYS A C 1
ATOM 729 O O . LYS A 1 88 ? 21.199 -14.599 -19.759 1.00 48.28 88 LYS A O 1
ATOM 734 N N . TYR A 1 89 ? 22.477 -14.251 -21.550 1.00 41.78 89 TYR A N 1
ATOM 735 C CA . TYR A 1 89 ? 23.692 -13.968 -20.770 1.00 41.78 89 TYR A CA 1
ATOM 736 C C . TYR A 1 89 ? 23.710 -12.574 -20.121 1.00 41.78 89 TYR A C 1
ATOM 738 O O . TYR A 1 89 ? 24.095 -12.445 -18.961 1.00 41.78 89 TYR A O 1
ATOM 746 N N . HIS A 1 90 ? 23.255 -11.531 -20.826 1.00 49.50 90 HIS A N 1
ATOM 747 C CA . HIS A 1 90 ? 23.256 -10.160 -20.293 1.00 49.50 90 HIS A CA 1
ATOM 748 C C . HIS A 1 90 ? 22.128 -9.910 -19.286 1.00 49.50 90 HIS A C 1
ATOM 750 O O . HIS A 1 90 ? 22.380 -9.305 -18.247 1.00 49.50 90 HIS A O 1
ATOM 756 N N . ILE A 1 91 ? 20.926 -10.441 -19.538 1.00 55.75 91 ILE A N 1
ATOM 757 C CA . ILE A 1 91 ? 19.776 -10.338 -18.622 1.00 55.75 91 ILE A CA 1
ATOM 758 C C . ILE A 1 91 ? 20.074 -11.074 -17.305 1.00 55.75 91 ILE A C 1
ATOM 760 O O . ILE A 1 91 ? 19.841 -10.526 -16.234 1.00 55.75 91 ILE A O 1
ATOM 764 N N . LYS A 1 92 ? 20.720 -12.253 -17.363 1.00 53.62 92 LYS A N 1
ATOM 765 C CA . LYS A 1 92 ? 21.181 -12.996 -16.171 1.00 53.62 92 LYS A CA 1
ATOM 766 C C . LYS A 1 92 ? 22.227 -12.251 -15.323 1.00 53.62 92 LYS A C 1
ATOM 768 O O . LYS A 1 92 ? 22.430 -12.622 -14.174 1.00 53.62 92 LYS A O 1
ATOM 773 N N . LYS A 1 93 ? 22.916 -11.233 -15.861 1.00 60.06 93 LYS A N 1
ATOM 774 C CA . LYS A 1 93 ? 23.948 -10.454 -15.141 1.00 60.06 93 LYS A CA 1
ATOM 775 C C . LYS A 1 93 ? 23.424 -9.179 -14.475 1.00 60.06 93 LYS A C 1
ATOM 777 O O . LYS A 1 93 ? 24.189 -8.502 -13.767 1.00 60.06 93 LYS A O 1
ATOM 782 N N . ILE A 1 94 ? 22.166 -8.813 -14.711 1.00 68.12 94 ILE A N 1
ATOM 783 C CA . ILE A 1 94 ? 21.530 -7.714 -13.991 1.00 68.12 94 ILE A CA 1
ATOM 784 C C . ILE A 1 94 ? 20.937 -8.305 -12.717 1.00 68.12 94 ILE A C 1
ATOM 786 O O . ILE A 1 94 ? 19.938 -9.011 -12.754 1.00 68.12 94 ILE A O 1
ATOM 790 N N . SER A 1 95 ? 21.587 -8.036 -11.588 1.00 72.69 95 SER A N 1
ATOM 791 C CA . SER A 1 95 ? 21.097 -8.432 -10.267 1.00 72.69 95 SER A CA 1
ATOM 792 C C . SER A 1 95 ? 19.992 -7.470 -9.833 1.00 72.69 95 SER A C 1
ATOM 794 O O . SER A 1 95 ? 20.214 -6.641 -8.956 1.00 72.69 95 SER A O 1
ATOM 796 N N . LEU A 1 96 ? 18.842 -7.522 -10.503 1.00 75.12 96 LEU A N 1
ATOM 797 C CA . LEU A 1 96 ? 17.627 -6.877 -10.012 1.00 75.12 96 LEU A CA 1
ATOM 798 C C . LEU A 1 96 ? 17.089 -7.678 -8.821 1.00 75.12 96 LEU A C 1
ATOM 800 O O . LEU A 1 96 ? 17.276 -8.898 -8.794 1.00 75.12 96 LEU A O 1
ATOM 804 N N . PRO A 1 97 ? 16.398 -7.039 -7.862 1.00 80.56 97 PRO A N 1
ATOM 805 C CA . PRO A 1 97 ? 15.720 -7.741 -6.775 1.00 80.56 97 PRO A CA 1
ATOM 806 C C . PRO A 1 97 ? 14.467 -8.470 -7.295 1.00 80.56 97 PRO A C 1
ATOM 808 O O . PRO A 1 97 ? 13.391 -8.345 -6.743 1.00 80.56 97 PRO A O 1
ATOM 811 N N . GLY A 1 98 ? 14.547 -9.184 -8.416 1.00 84.62 98 GLY A N 1
ATOM 812 C CA . GLY A 1 98 ? 13.366 -9.668 -9.110 1.00 84.62 98 GLY A CA 1
ATOM 813 C C . GLY A 1 98 ? 13.642 -10.198 -10.510 1.00 84.62 98 GLY A C 1
ATOM 814 O O . GLY A 1 98 ? 14.787 -10.408 -10.914 1.00 84.62 98 GLY A O 1
ATOM 815 N N . LYS A 1 99 ? 12.568 -10.422 -11.266 1.00 85.81 99 LYS A N 1
ATOM 816 C CA . LYS A 1 99 ? 12.620 -10.908 -12.648 1.00 85.81 99 LYS A CA 1
ATOM 817 C C . LYS A 1 99 ? 12.459 -9.740 -13.611 1.00 85.81 99 LYS A C 1
ATOM 819 O O . LYS A 1 99 ? 11.484 -9.006 -13.512 1.00 85.81 99 LYS A O 1
ATOM 824 N N . LEU A 1 100 ? 13.386 -9.601 -14.557 1.00 84.94 100 LEU A N 1
ATOM 825 C CA . LEU A 1 100 ? 13.282 -8.653 -15.665 1.00 84.94 100 LEU A CA 1
ATOM 826 C C . LEU A 1 100 ? 12.811 -9.357 -16.930 1.00 84.94 100 LEU A C 1
ATOM 828 O O . LEU A 1 100 ? 13.446 -10.308 -17.390 1.00 84.94 100 LEU A O 1
ATOM 832 N N . GLN A 1 101 ? 11.745 -8.832 -17.516 1.00 85.88 101 GLN A N 1
ATOM 833 C CA . GLN A 1 101 ? 11.242 -9.226 -18.818 1.00 85.88 101 GLN A CA 1
ATOM 834 C C . GLN A 1 101 ? 11.455 -8.096 -19.824 1.00 85.88 101 GLN A C 1
ATOM 836 O O . GLN A 1 101 ? 11.320 -6.922 -19.491 1.00 85.88 101 GLN A O 1
ATOM 841 N N . ILE A 1 102 ? 11.822 -8.453 -21.052 1.00 83.25 102 ILE A N 1
ATOM 842 C CA . ILE A 1 102 ? 12.017 -7.506 -22.149 1.00 83.25 102 ILE A CA 1
ATOM 843 C C . ILE A 1 102 ? 11.148 -7.982 -23.304 1.00 83.25 102 ILE A C 1
ATOM 845 O O . ILE A 1 102 ? 11.347 -9.096 -23.790 1.00 83.25 102 ILE A O 1
ATOM 849 N N . GLU A 1 103 ? 10.214 -7.146 -23.738 1.00 84.19 103 GLU A N 1
ATOM 850 C CA . GLU A 1 103 ? 9.276 -7.465 -24.814 1.00 84.19 103 GLU A CA 1
ATOM 851 C C . GLU A 1 103 ? 9.282 -6.405 -25.910 1.00 84.19 103 GLU A C 1
ATOM 853 O O . GLU A 1 103 ? 9.754 -5.282 -25.719 1.00 84.19 103 GLU A O 1
ATOM 858 N N . LYS A 1 104 ? 8.774 -6.781 -27.082 1.00 85.44 104 LYS A N 1
ATOM 859 C CA . LYS A 1 104 ? 8.541 -5.863 -28.192 1.00 85.44 104 LYS A CA 1
ATOM 860 C C . LYS A 1 104 ? 7.219 -5.133 -27.958 1.00 85.44 104 LYS A C 1
ATOM 862 O O . LYS A 1 104 ? 6.227 -5.755 -27.591 1.00 85.44 104 LYS A O 1
ATOM 867 N N . TYR A 1 105 ? 7.197 -3.823 -28.176 1.00 86.44 105 TYR A N 1
ATOM 868 C CA . TYR A 1 105 ? 6.026 -2.990 -27.908 1.00 86.44 105 TYR A CA 1
ATOM 869 C C . TYR A 1 105 ? 4.795 -3.424 -28.719 1.00 86.44 105 TYR A C 1
ATOM 871 O O . TYR A 1 105 ? 3.694 -3.473 -28.175 1.00 86.44 105 TYR A O 1
ATOM 879 N N . SER A 1 106 ? 4.968 -3.822 -29.987 1.00 85.25 106 SER A N 1
ATOM 880 C CA . SER A 1 106 ? 3.870 -4.374 -30.795 1.00 85.25 106 SER A CA 1
ATOM 881 C C . SER A 1 106 ? 3.214 -5.611 -30.190 1.00 85.25 106 SER A C 1
ATOM 883 O O . SER A 1 106 ? 2.007 -5.787 -30.325 1.00 85.25 106 SER A O 1
ATOM 885 N N . ASP A 1 107 ? 3.994 -6.468 -29.532 1.00 81.94 107 ASP A N 1
ATOM 886 C CA . ASP A 1 107 ? 3.538 -7.782 -29.066 1.00 81.94 107 ASP A CA 1
ATOM 887 C C . ASP A 1 107 ? 2.609 -7.647 -27.855 1.00 81.94 107 ASP A C 1
ATOM 889 O O . ASP A 1 107 ? 1.800 -8.533 -27.583 1.00 81.94 107 ASP A O 1
ATOM 893 N N . MET A 1 108 ? 2.670 -6.501 -27.173 1.00 81.50 108 MET A N 1
ATOM 894 C CA . MET A 1 108 ? 1.746 -6.139 -26.108 1.00 81.50 108 MET A CA 1
ATOM 895 C C . MET A 1 108 ? 0.310 -5.998 -26.625 1.00 81.50 108 MET A C 1
ATOM 897 O O . MET A 1 108 ? -0.616 -6.466 -25.969 1.00 81.50 108 MET A O 1
ATOM 901 N N . LYS A 1 109 ? 0.110 -5.408 -27.817 1.00 69.00 109 LYS A N 1
ATOM 902 C CA . LYS A 1 109 ? -1.234 -5.215 -28.396 1.00 69.00 109 LYS A CA 1
ATOM 903 C C . LYS A 1 109 ? -1.957 -6.539 -28.639 1.00 69.00 109 LYS A C 1
ATOM 905 O O . LYS A 1 109 ? -3.172 -6.600 -28.515 1.00 69.00 109 LYS A O 1
ATOM 910 N N . TYR A 1 110 ? -1.205 -7.590 -28.956 1.00 61.75 110 TYR A N 1
ATOM 911 C CA . TYR A 1 110 ? -1.736 -8.932 -29.191 1.00 61.75 110 TYR A CA 1
ATOM 912 C C . TYR A 1 110 ? -1.863 -9.765 -27.905 1.00 61.75 110 TYR A C 1
ATOM 914 O O . TYR A 1 110 ? -2.490 -10.817 -27.921 1.00 61.75 110 TYR A O 1
ATOM 922 N N . ASN A 1 111 ? -1.292 -9.295 -26.789 1.00 68.50 111 ASN A N 1
ATOM 923 C CA . ASN A 1 111 ? -1.294 -9.963 -25.487 1.00 68.50 111 ASN A CA 1
ATOM 924 C C . ASN A 1 111 ? -1.912 -9.071 -24.396 1.00 68.50 111 ASN A C 1
ATOM 926 O O . ASN A 1 111 ? -1.385 -8.992 -23.284 1.00 68.50 111 ASN A O 1
ATOM 930 N N . SER A 1 112 ? -3.036 -8.410 -24.695 1.00 68.50 112 SER A N 1
ATOM 931 C CA . SER A 1 112 ? -3.740 -7.527 -23.748 1.00 68.50 112 SER A CA 1
ATOM 932 C C . SER A 1 112 ? -4.086 -8.220 -22.427 1.00 68.50 112 SER A C 1
ATOM 934 O O . SER A 1 112 ? -4.046 -7.600 -21.374 1.00 68.50 112 SER A O 1
ATOM 936 N N . ASN A 1 113 ? -4.345 -9.530 -22.456 1.00 75.19 113 ASN A N 1
ATOM 937 C CA . ASN A 1 113 ? -4.706 -10.299 -21.260 1.00 75.19 113 ASN A CA 1
ATOM 938 C C . ASN A 1 113 ? -3.505 -10.598 -20.344 1.00 75.19 113 ASN A C 1
ATOM 940 O O . ASN A 1 113 ? -3.685 -11.019 -19.206 1.00 75.19 113 ASN A O 1
ATOM 944 N N . LYS A 1 114 ? -2.271 -10.418 -20.834 1.00 81.25 114 LYS A N 1
ATOM 945 C CA . LYS A 1 114 ? -1.041 -10.734 -20.091 1.00 81.25 114 LYS A CA 1
ATOM 946 C C . LYS A 1 114 ? -0.526 -9.547 -19.278 1.00 81.25 114 LYS A C 1
ATOM 948 O O . LYS A 1 114 ? 0.112 -9.751 -18.245 1.00 81.25 114 LYS A O 1
ATOM 953 N N . TYR A 1 115 ? -0.779 -8.326 -19.747 1.00 84.94 115 TYR A N 1
ATOM 954 C CA . TYR A 1 115 ? -0.280 -7.098 -19.140 1.00 84.94 115 TYR A CA 1
ATOM 955 C C . TYR A 1 115 ? -1.413 -6.117 -18.894 1.00 84.94 115 TYR A C 1
ATOM 957 O O . TYR A 1 115 ? -2.046 -5.654 -19.836 1.00 84.94 115 TYR A O 1
ATOM 965 N N . SER A 1 116 ? -1.598 -5.748 -17.631 1.00 90.56 116 SER A N 1
ATOM 966 C CA . SER A 1 116 ? -2.405 -4.593 -17.252 1.00 90.56 116 SER A CA 1
ATOM 967 C C . SER A 1 116 ? -1.472 -3.434 -16.915 1.00 90.56 116 SER A C 1
ATOM 969 O O . SER A 1 116 ? -0.473 -3.649 -16.227 1.00 90.56 116 SER A O 1
ATOM 971 N N . PHE A 1 117 ? -1.765 -2.235 -17.409 1.00 89.25 117 PHE A N 1
ATOM 972 C CA . PHE A 1 117 ? -1.009 -1.012 -17.130 1.00 89.25 117 PHE A CA 1
ATOM 973 C C . PHE A 1 117 ? -1.948 0.031 -16.535 1.00 89.25 117 PHE A C 1
ATOM 975 O O . PHE A 1 117 ? -3.108 0.104 -16.931 1.00 89.25 117 PHE A O 1
ATOM 982 N N . GLU A 1 118 ? -1.439 0.854 -15.621 1.00 86.62 118 GLU A N 1
ATOM 983 C CA . GLU A 1 118 ? -2.214 1.976 -15.071 1.00 86.62 118 GLU A CA 1
ATOM 984 C C . GLU A 1 118 ? -2.516 3.043 -16.135 1.00 86.62 118 GLU A C 1
ATOM 986 O O . GLU A 1 118 ? -3.600 3.619 -16.174 1.00 86.62 118 GLU A O 1
ATOM 991 N N . SER A 1 119 ? -1.553 3.297 -17.020 1.00 85.19 119 SER A N 1
ATOM 992 C CA . SER A 1 119 ? -1.638 4.298 -18.078 1.00 85.19 119 SER A CA 1
ATOM 993 C C . SER A 1 119 ? -1.177 3.723 -19.414 1.00 85.19 119 SER A C 1
ATOM 995 O O . SER A 1 119 ? -0.640 2.614 -19.486 1.00 85.19 119 SER A O 1
ATOM 997 N N . ASN A 1 120 ? -1.398 4.474 -20.498 1.00 87.00 120 ASN A N 1
ATOM 998 C CA . ASN A 1 120 ? -0.963 4.063 -21.830 1.00 87.00 120 ASN A CA 1
ATOM 999 C C . ASN A 1 120 ? 0.554 3.810 -21.835 1.00 87.00 120 ASN A C 1
ATOM 1001 O O . ASN A 1 120 ? 1.330 4.749 -21.634 1.00 87.00 120 ASN A O 1
ATOM 1005 N N . PRO A 1 121 ? 1.002 2.570 -22.094 1.00 87.94 121 PRO A N 1
ATOM 1006 C CA . PRO A 1 121 ? 2.409 2.242 -21.997 1.00 87.94 121 PRO A CA 1
ATOM 1007 C C . PRO A 1 121 ? 3.194 2.934 -23.107 1.00 87.94 121 PRO A C 1
ATOM 1009 O O . PRO A 1 121 ? 2.827 2.915 -24.283 1.00 87.94 121 PRO A O 1
ATOM 1012 N N . VAL A 1 122 ? 4.324 3.506 -22.719 1.00 85.06 122 VAL A N 1
ATOM 1013 C CA . VAL A 1 122 ? 5.316 4.151 -23.575 1.00 85.06 122 VAL A CA 1
ATOM 1014 C C . VAL A 1 122 ? 6.482 3.184 -23.826 1.00 85.06 122 VAL A C 1
ATOM 1016 O O . VAL A 1 122 ? 6.977 2.553 -22.881 1.00 85.06 122 VAL A O 1
ATOM 1019 N N . PRO A 1 123 ? 6.953 3.042 -25.078 1.00 84.31 123 PRO A N 1
ATOM 1020 C CA . PRO A 1 123 ? 8.110 2.214 -25.379 1.00 84.31 123 PRO A CA 1
ATOM 1021 C C . PRO A 1 123 ? 9.392 2.782 -24.760 1.00 84.31 123 PRO A C 1
ATOM 1023 O O . PRO A 1 123 ? 9.536 3.976 -24.517 1.00 84.31 123 PRO A O 1
ATOM 1026 N N . ASN A 1 124 ? 10.372 1.904 -24.593 1.00 78.62 124 ASN A N 1
ATOM 1027 C CA . ASN A 1 124 ? 11.707 2.156 -24.066 1.00 78.62 124 ASN A CA 1
ATOM 1028 C C . ASN A 1 124 ? 11.730 2.676 -22.615 1.00 78.62 124 ASN A C 1
ATOM 1030 O O . ASN A 1 124 ? 12.653 3.387 -22.228 1.00 78.62 124 ASN A O 1
ATOM 1034 N N . GLN A 1 125 ? 10.736 2.292 -21.813 1.00 81.81 125 GLN A N 1
ATOM 1035 C CA . GLN A 1 125 ? 10.626 2.629 -20.391 1.00 81.81 125 GLN A CA 1
ATOM 1036 C C . GLN A 1 125 ? 10.736 1.378 -19.509 1.00 81.81 125 GLN A C 1
ATOM 1038 O O . GLN A 1 125 ? 10.487 0.258 -19.970 1.00 81.81 125 GLN A O 1
ATOM 1043 N N . LEU A 1 126 ? 11.118 1.575 -18.241 1.00 84.50 126 LEU A N 1
ATOM 1044 C CA . LEU A 1 126 ? 11.101 0.526 -17.220 1.00 84.50 126 LEU A CA 1
ATOM 1045 C C . LEU A 1 126 ? 9.794 0.592 -16.436 1.00 84.50 126 LEU A C 1
ATOM 1047 O O . LEU A 1 126 ? 9.478 1.612 -15.826 1.00 84.50 126 LEU A O 1
ATOM 1051 N N . TYR A 1 127 ? 9.103 -0.535 -16.398 1.00 88.00 127 TYR A N 1
ATOM 1052 C CA . TYR A 1 127 ? 7.906 -0.749 -15.609 1.00 88.00 127 TYR A CA 1
ATOM 1053 C C . TYR A 1 127 ? 8.179 -1.747 -14.495 1.00 88.00 127 TYR A C 1
ATOM 1055 O O . TYR A 1 127 ? 9.038 -2.629 -14.609 1.00 88.00 127 TYR A O 1
ATOM 1063 N N . ILE A 1 128 ? 7.398 -1.637 -13.435 1.00 90.38 128 ILE A N 1
ATOM 1064 C CA . ILE A 1 128 ? 7.399 -2.550 -12.301 1.00 90.38 128 ILE A CA 1
ATOM 1065 C C . ILE A 1 128 ? 5.952 -2.860 -11.929 1.00 90.38 128 ILE A C 1
ATOM 1067 O O . ILE A 1 128 ? 5.075 -2.002 -12.026 1.00 90.38 128 ILE A O 1
ATOM 1071 N N . LYS A 1 129 ? 5.690 -4.118 -11.579 1.00 92.81 129 LYS A N 1
ATOM 1072 C CA . LYS A 1 129 ? 4.348 -4.573 -11.225 1.00 92.81 129 LYS A CA 1
ATOM 1073 C C . LYS A 1 129 ? 4.020 -4.209 -9.776 1.00 92.81 129 LYS A C 1
ATOM 1075 O O . LYS A 1 129 ? 4.761 -4.602 -8.875 1.00 92.81 129 LYS A O 1
ATOM 1080 N N . LEU A 1 130 ? 2.901 -3.525 -9.561 1.00 92.25 130 LEU A N 1
ATOM 1081 C CA . LEU A 1 130 ? 2.254 -3.431 -8.256 1.00 92.25 130 LEU A CA 1
ATOM 1082 C C . LEU A 1 130 ? 1.559 -4.762 -7.967 1.00 92.25 130 LEU A C 1
ATOM 1084 O O . LEU A 1 130 ? 0.739 -5.226 -8.759 1.00 92.25 130 LEU A O 1
ATOM 1088 N N . GLN A 1 131 ? 1.933 -5.414 -6.867 1.00 89.69 131 GLN A N 1
ATOM 1089 C CA . GLN A 1 131 ? 1.472 -6.776 -6.589 1.00 89.69 131 GLN A CA 1
ATOM 1090 C C . GLN A 1 131 ? 0.008 -6.816 -6.141 1.00 89.69 131 GLN A C 1
ATOM 1092 O O . GLN A 1 131 ? -0.708 -7.716 -6.550 1.00 89.69 131 GLN A O 1
ATOM 1097 N N . LYS A 1 132 ? -0.471 -5.834 -5.372 1.00 91.31 132 LYS A N 1
ATOM 1098 C CA . LYS A 1 132 ? -1.876 -5.806 -4.949 1.00 91.31 132 LYS A CA 1
ATOM 1099 C C . LYS A 1 132 ? -2.813 -5.571 -6.138 1.00 91.31 132 LYS A C 1
ATOM 1101 O O . LYS A 1 132 ? -3.737 -6.335 -6.368 1.00 91.31 132 LYS A O 1
ATOM 1106 N N . GLU A 1 133 ? -2.544 -4.538 -6.929 1.00 91.62 133 GLU A N 1
ATOM 1107 C CA . GLU A 1 133 ? -3.387 -4.133 -8.062 1.00 91.62 133 GLU A CA 1
ATOM 1108 C C . GLU A 1 133 ? -3.163 -5.004 -9.307 1.00 91.62 133 GLU A C 1
ATOM 1110 O O . GLU A 1 133 ? -3.946 -4.969 -10.251 1.00 91.62 133 GLU A O 1
ATOM 1115 N N . GLN A 1 134 ? -2.071 -5.773 -9.335 1.00 91.75 134 GLN A N 1
ATOM 1116 C CA . GLN A 1 134 ? -1.640 -6.599 -10.463 1.00 91.75 134 GLN A CA 1
ATOM 1117 C C . GLN A 1 134 ? -1.403 -5.813 -11.773 1.00 91.75 134 GLN A C 1
ATOM 1119 O O . GLN A 1 134 ? -1.392 -6.402 -12.859 1.00 91.75 134 GLN A O 1
ATOM 1124 N N . ILE A 1 135 ? -1.118 -4.512 -11.675 1.00 93.12 135 ILE A N 1
ATOM 1125 C CA . ILE A 1 135 ? -0.853 -3.610 -12.806 1.00 93.12 135 ILE A CA 1
ATOM 1126 C C . ILE A 1 135 ? 0.621 -3.201 -12.882 1.00 93.12 135 ILE A C 1
ATOM 1128 O O . ILE A 1 135 ? 1.331 -3.147 -11.880 1.00 93.12 135 ILE A O 1
ATOM 113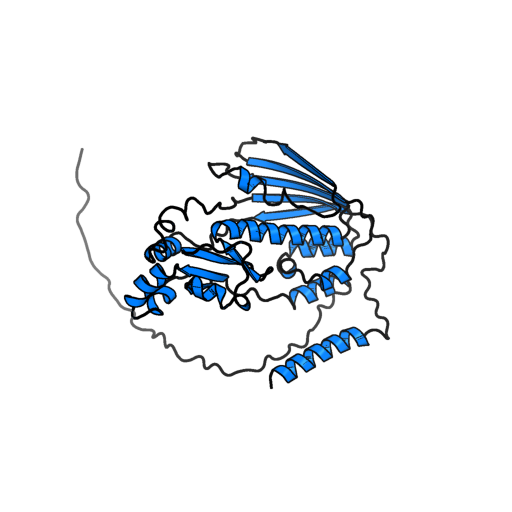2 N N . TYR A 1 136 ? 1.095 -2.904 -14.085 1.00 92.69 136 TYR A N 1
ATOM 1133 C CA . TYR A 1 136 ? 2.404 -2.318 -14.331 1.00 92.69 136 TYR A CA 1
ATOM 1134 C C . TYR A 1 136 ? 2.318 -0.795 -14.294 1.00 92.69 136 TYR A C 1
ATOM 1136 O O . TYR A 1 136 ? 1.512 -0.187 -14.999 1.00 92.69 136 TYR A O 1
ATOM 1144 N N . VAL A 1 137 ? 3.212 -0.195 -13.515 1.00 91.12 137 VAL A N 1
ATOM 1145 C CA . VAL A 1 137 ? 3.398 1.256 -13.425 1.00 91.12 137 VAL A CA 1
ATOM 1146 C C . VAL A 1 137 ? 4.809 1.623 -13.852 1.00 91.12 137 VAL A C 1
ATOM 1148 O O . VAL A 1 137 ? 5.717 0.779 -13.835 1.00 91.12 137 VAL A O 1
ATOM 1151 N N . LEU A 1 138 ? 5.006 2.874 -14.260 1.00 87.94 138 LEU A N 1
ATOM 1152 C CA . LEU A 1 138 ? 6.342 3.386 -14.540 1.00 87.94 138 LEU A CA 1
ATOM 1153 C C . LEU A 1 138 ? 7.195 3.299 -13.274 1.00 87.94 138 LEU A C 1
ATOM 1155 O O . LEU A 1 138 ? 6.748 3.631 -12.178 1.00 87.94 138 LEU A O 1
ATOM 1159 N N . TYR A 1 139 ? 8.455 2.885 -13.419 1.00 84.44 139 TYR A N 1
ATOM 1160 C CA . TYR A 1 139 ? 9.363 2.786 -12.275 1.00 84.44 139 TYR A CA 1
ATOM 1161 C C . TYR A 1 139 ? 9.525 4.127 -11.535 1.00 84.44 139 TYR A C 1
ATOM 1163 O O . TYR A 1 139 ? 9.657 4.131 -10.317 1.00 84.44 139 TYR A O 1
ATOM 1171 N N . SER A 1 140 ? 9.449 5.257 -12.250 1.00 79.06 140 SER A N 1
ATOM 1172 C CA . SER A 1 140 ? 9.473 6.618 -11.685 1.00 79.06 140 SER A CA 1
ATOM 1173 C C . SER A 1 140 ? 8.328 6.931 -10.720 1.00 79.06 140 SER A C 1
ATOM 1175 O O . SER A 1 140 ? 8.479 7.804 -9.874 1.00 79.06 140 SER A O 1
ATOM 1177 N N . GLU A 1 141 ? 7.199 6.237 -10.845 1.00 82.88 141 GLU A N 1
ATOM 1178 C CA . GLU A 1 141 ? 5.964 6.491 -10.089 1.00 82.88 141 GLU A CA 1
ATOM 1179 C C . GLU A 1 141 ? 5.673 5.388 -9.066 1.00 82.88 141 GLU A C 1
ATOM 1181 O O . GLU A 1 141 ? 4.792 5.528 -8.221 1.00 82.88 141 GLU A O 1
ATOM 1186 N N . TYR A 1 142 ? 6.433 4.293 -9.114 1.00 85.50 142 TYR A N 1
ATOM 1187 C CA . TYR A 1 142 ? 6.174 3.094 -8.329 1.00 85.50 142 TYR A CA 1
ATOM 1188 C C . TYR A 1 142 ? 6.088 3.347 -6.825 1.00 85.50 142 TYR A C 1
ATOM 1190 O O . TYR A 1 142 ? 5.164 2.861 -6.181 1.00 85.50 142 TYR A O 1
ATOM 1198 N N . GLU A 1 143 ? 7.041 4.090 -6.258 1.00 83.88 143 GLU A N 1
ATOM 1199 C CA . GLU A 1 143 ? 7.081 4.326 -4.812 1.00 83.88 143 GLU A CA 1
ATOM 1200 C C . GLU A 1 143 ? 5.854 5.114 -4.342 1.00 83.88 143 GLU A C 1
ATOM 1202 O O . GLU A 1 143 ? 5.223 4.745 -3.354 1.00 83.88 143 GLU A O 1
ATOM 1207 N N . TYR A 1 144 ? 5.463 6.141 -5.099 1.00 83.69 144 TYR A N 1
ATOM 1208 C CA . TYR A 1 144 ? 4.243 6.902 -4.842 1.00 83.69 144 TYR A CA 1
ATOM 1209 C C . TYR A 1 144 ? 3.013 6.001 -4.880 1.00 83.69 144 TYR A C 1
ATOM 1211 O O . TYR A 1 144 ? 2.227 6.003 -3.937 1.00 83.69 144 TYR A O 1
ATOM 1219 N N . LYS A 1 145 ? 2.871 5.198 -5.938 1.00 87.12 145 LYS A N 1
ATOM 1220 C CA . LYS A 1 145 ? 1.706 4.331 -6.136 1.00 87.12 145 LYS A CA 1
ATOM 1221 C C . LYS A 1 145 ? 1.602 3.234 -5.083 1.00 87.12 145 LYS A C 1
ATOM 1223 O O . LYS A 1 145 ? 0.513 2.923 -4.609 1.00 87.12 145 LYS A O 1
ATOM 1228 N N . LEU A 1 146 ? 2.741 2.689 -4.665 1.00 88.81 146 LEU A N 1
ATOM 1229 C CA . LEU A 1 146 ? 2.809 1.739 -3.563 1.00 88.81 146 LEU A CA 1
ATOM 1230 C C . LEU A 1 146 ? 2.343 2.378 -2.248 1.00 88.81 146 LEU A C 1
ATOM 1232 O O . LEU A 1 146 ? 1.536 1.785 -1.536 1.00 88.81 146 LEU A O 1
ATOM 1236 N N . LEU A 1 147 ? 2.835 3.578 -1.928 1.00 88.25 147 LEU A N 1
ATOM 1237 C CA . LEU A 1 147 ? 2.441 4.297 -0.715 1.00 88.25 147 LEU A CA 1
ATOM 1238 C C . LEU A 1 14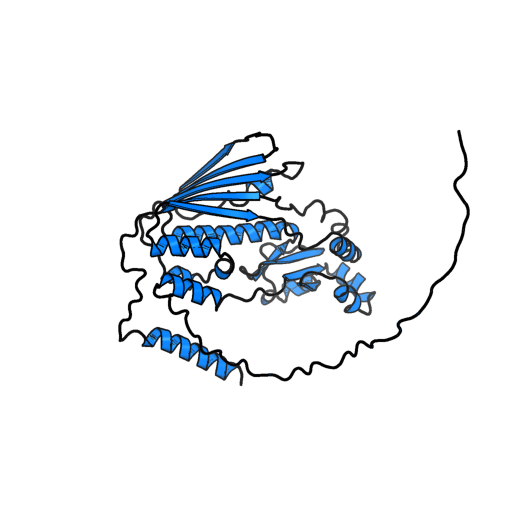7 ? 0.962 4.697 -0.749 1.00 88.25 147 LEU A C 1
ATOM 1240 O O . LEU A 1 147 ? 0.266 4.515 0.245 1.00 88.25 147 LEU A O 1
ATOM 1244 N N . GLU A 1 148 ? 0.464 5.183 -1.886 1.00 87.75 148 GLU A N 1
ATOM 1245 C CA . GLU A 1 148 ? -0.957 5.477 -2.115 1.00 87.75 148 GLU A CA 1
ATOM 1246 C C . GLU A 1 148 ? -1.824 4.243 -1.821 1.00 87.75 148 GLU A C 1
ATOM 1248 O O . GLU A 1 148 ? -2.752 4.304 -1.015 1.00 87.75 148 GLU A O 1
ATOM 1253 N N . SER A 1 149 ? -1.457 3.092 -2.384 1.00 90.25 149 SER A N 1
ATOM 1254 C CA . SER A 1 149 ? -2.134 1.813 -2.158 1.00 90.25 149 SER A CA 1
ATOM 1255 C C . SER A 1 149 ? -2.127 1.372 -0.683 1.00 90.25 149 SER A C 1
ATOM 1257 O O . SER A 1 149 ? -3.154 0.919 -0.162 1.00 90.25 149 SER A O 1
ATOM 1259 N N . GLN A 1 150 ? -0.996 1.537 0.014 1.00 91.56 150 GLN A N 1
ATOM 1260 C CA . GLN A 1 150 ? -0.867 1.233 1.445 1.00 91.56 150 GLN A CA 1
ATOM 1261 C C . GLN A 1 150 ? -1.724 2.153 2.316 1.00 91.56 150 GLN A C 1
ATOM 1263 O O . GLN A 1 150 ? -2.394 1.679 3.234 1.00 91.56 150 GLN A O 1
ATOM 1268 N N . PHE A 1 151 ? -1.717 3.458 2.041 1.00 90.69 151 PHE A N 1
ATOM 1269 C CA . PHE A 1 151 ? -2.505 4.418 2.806 1.00 90.69 151 PHE A CA 1
ATOM 1270 C C . PHE A 1 151 ? -4.001 4.236 2.567 1.00 90.69 151 PHE A C 1
ATOM 1272 O O . PHE A 1 151 ? -4.760 4.257 3.530 1.00 90.69 151 PHE A O 1
ATOM 1279 N N . ASN A 1 152 ? -4.430 3.977 1.331 1.00 89.75 152 ASN A N 1
ATOM 1280 C CA . ASN A 1 152 ? -5.834 3.691 1.034 1.00 89.75 152 ASN A CA 1
ATOM 1281 C C . ASN A 1 152 ? -6.343 2.484 1.833 1.00 89.75 152 ASN A C 1
ATOM 1283 O O . ASN A 1 152 ? -7.415 2.547 2.427 1.00 89.75 152 ASN A O 1
ATOM 1287 N N . GLU A 1 153 ? -5.544 1.417 1.920 1.00 92.38 153 GLU A N 1
ATOM 1288 C CA . GLU A 1 153 ? -5.869 0.263 2.761 1.00 92.38 153 GLU A CA 1
ATOM 1289 C C . GLU A 1 153 ? -5.942 0.626 4.248 1.00 92.38 153 GLU A C 1
ATOM 1291 O O . GLU A 1 153 ? -6.894 0.262 4.934 1.00 92.38 153 GLU A O 1
ATOM 1296 N N . PHE A 1 154 ? -4.965 1.387 4.743 1.00 93.44 154 PHE A N 1
ATOM 1297 C CA . PHE A 1 154 ? -4.948 1.860 6.124 1.00 93.44 154 PHE A CA 1
ATOM 1298 C C . PHE A 1 154 ? -6.203 2.676 6.476 1.00 93.44 154 PHE A C 1
ATOM 1300 O O . PHE A 1 154 ? -6.828 2.424 7.506 1.00 93.44 154 PHE A O 1
ATOM 1307 N N . TYR A 1 155 ? -6.612 3.621 5.627 1.00 90.69 155 TYR A N 1
ATOM 1308 C CA . TYR A 1 155 ? -7.794 4.450 5.874 1.00 90.69 155 TYR A CA 1
ATOM 1309 C C . TYR A 1 155 ? -9.107 3.672 5.764 1.00 90.69 155 TYR A C 1
ATOM 1311 O O . TYR A 1 155 ? -10.025 3.921 6.553 1.00 90.69 155 TYR A O 1
ATOM 1319 N N . ASP A 1 156 ? -9.192 2.712 4.843 1.00 91.38 156 ASP A N 1
ATOM 1320 C CA . ASP A 1 156 ? -10.335 1.802 4.755 1.00 91.38 156 ASP A CA 1
ATOM 1321 C C . ASP A 1 156 ? -10.479 0.986 6.050 1.00 91.38 156 ASP A C 1
ATOM 1323 O O . ASP A 1 156 ? -11.544 0.975 6.669 1.00 91.38 156 ASP A O 1
ATOM 1327 N N . ILE A 1 157 ? -9.373 0.430 6.559 1.00 94.06 157 ILE A N 1
ATOM 1328 C CA . ILE A 1 157 ? -9.339 -0.281 7.845 1.00 94.06 157 ILE A CA 1
ATOM 1329 C C . ILE A 1 157 ? -9.799 0.623 8.991 1.00 94.06 157 ILE A C 1
ATOM 1331 O O . ILE A 1 157 ? -10.645 0.213 9.788 1.00 94.06 157 ILE A O 1
ATOM 1335 N N . LEU A 1 158 ? -9.266 1.847 9.094 1.00 93.06 158 LEU A N 1
ATOM 1336 C CA . LEU A 1 158 ? -9.657 2.786 10.150 1.00 93.06 158 LEU A CA 1
ATOM 1337 C C . LEU A 1 158 ? -11.157 3.100 10.102 1.00 93.06 158 LEU A C 1
ATOM 1339 O O . LEU A 1 158 ? -11.820 3.136 11.142 1.00 93.06 158 LEU A O 1
ATOM 1343 N N . THR A 1 159 ? -11.705 3.260 8.899 1.00 90.75 159 THR A N 1
ATOM 1344 C CA . THR A 1 159 ? -13.138 3.477 8.688 1.00 90.75 159 THR A CA 1
ATOM 1345 C C . THR A 1 159 ? -13.950 2.253 9.117 1.00 90.75 159 THR A C 1
ATOM 1347 O O . THR A 1 159 ? -14.918 2.399 9.868 1.00 90.75 159 THR A O 1
ATOM 1350 N N . LEU A 1 160 ? -13.527 1.040 8.738 1.00 92.19 160 LEU A N 1
ATOM 1351 C CA . LEU A 1 160 ? -14.178 -0.213 9.141 1.00 92.19 160 LEU A CA 1
ATOM 1352 C C . LEU A 1 160 ? -14.180 -0.437 10.653 1.00 92.19 160 LEU A C 1
ATOM 1354 O O . LEU A 1 160 ? -15.114 -1.055 11.168 1.00 92.19 160 LEU A O 1
ATOM 1358 N N . ILE A 1 161 ? -13.159 0.039 11.373 1.00 93.19 161 ILE A N 1
ATOM 1359 C CA . ILE A 1 161 ? -13.083 -0.088 12.838 1.00 93.19 161 ILE A CA 1
ATOM 1360 C C . ILE A 1 161 ? -13.738 1.080 13.601 1.00 93.19 161 ILE A C 1
ATOM 1362 O O . ILE A 1 161 ? -13.639 1.172 14.834 1.00 93.19 161 ILE A O 1
ATOM 1366 N N . GLY A 1 162 ? -14.456 1.943 12.875 1.00 91.75 162 GLY A N 1
ATOM 1367 C CA . GLY A 1 162 ? -15.289 3.009 13.424 1.00 91.75 162 GLY A CA 1
ATOM 1368 C C . GLY A 1 162 ? -14.511 4.260 13.822 1.00 91.75 162 GLY A C 1
ATOM 1369 O O . GLY A 1 162 ? -14.809 4.853 14.865 1.00 91.75 162 GLY A O 1
ATOM 1370 N N . ALA A 1 163 ? -13.487 4.637 13.048 1.00 92.56 163 ALA A N 1
ATOM 1371 C CA . ALA A 1 163 ? -12.809 5.916 13.229 1.00 92.56 163 ALA A CA 1
ATOM 1372 C C . ALA A 1 163 ? -13.809 7.069 13.061 1.00 92.56 163 ALA A C 1
ATOM 1374 O O . ALA A 1 163 ? -14.587 7.124 12.113 1.00 92.56 163 ALA A O 1
ATOM 1375 N N . LYS A 1 164 ? -13.780 7.987 14.020 1.00 93.00 164 LYS A N 1
ATOM 1376 C CA . LYS A 1 164 ? -14.565 9.222 14.064 1.00 93.00 164 LYS A CA 1
ATOM 1377 C C . LYS A 1 164 ? -13.740 10.396 13.559 1.00 93.00 164 LYS A C 1
ATOM 1379 O O . LYS A 1 164 ? -14.248 11.256 12.844 1.00 93.00 164 LYS A O 1
ATOM 1384 N N . TYR A 1 165 ? -12.479 10.451 13.964 1.00 92.31 165 TYR A N 1
ATOM 1385 C CA . TYR A 1 165 ? -11.584 11.547 13.641 1.00 92.31 165 TYR A CA 1
ATOM 1386 C C . TYR A 1 165 ? -10.152 11.041 13.537 1.00 92.31 165 TYR A C 1
ATOM 1388 O O . TYR A 1 165 ? -9.729 10.191 14.317 1.00 92.31 165 TYR A O 1
ATOM 1396 N N . ILE A 1 166 ? -9.410 11.562 12.569 1.00 91.06 166 ILE A N 1
ATOM 1397 C CA . ILE A 1 166 ? -7.998 11.260 12.370 1.00 91.06 166 ILE A CA 1
ATOM 1398 C C . ILE A 1 166 ? -7.272 12.584 12.209 1.00 91.06 166 ILE A C 1
ATOM 1400 O O . ILE A 1 166 ? -7.542 13.337 11.275 1.00 91.06 166 ILE A O 1
ATOM 1404 N N . LYS A 1 167 ? -6.311 12.839 13.088 1.00 91.19 167 LYS A N 1
ATOM 1405 C CA . LYS A 1 167 ? -5.324 13.894 12.918 1.00 91.19 167 LYS A CA 1
ATOM 1406 C C . LYS A 1 167 ? -4.003 13.280 12.523 1.00 91.19 167 LYS A C 1
ATOM 1408 O O . LYS A 1 167 ? -3.436 12.478 13.256 1.00 91.19 167 LYS A O 1
ATOM 1413 N N . MET A 1 168 ? -3.506 13.708 11.382 1.00 89.06 168 MET A N 1
ATOM 1414 C CA . MET A 1 168 ? -2.263 13.253 10.808 1.00 89.06 168 MET A CA 1
ATOM 1415 C C . MET A 1 168 ? -1.241 14.387 10.832 1.00 89.06 168 MET A C 1
ATOM 1417 O O . MET A 1 168 ? -1.546 15.514 10.446 1.00 89.06 168 MET A O 1
ATOM 1421 N N . SER A 1 169 ? -0.027 14.077 11.274 1.00 87.75 169 SER A N 1
ATOM 1422 C CA . SER A 1 169 ? 1.119 14.984 11.296 1.00 87.75 169 SER A CA 1
ATOM 1423 C C . SER A 1 169 ? 2.284 14.319 10.576 1.00 87.75 169 SER A C 1
ATOM 1425 O O . SER A 1 169 ? 2.896 13.387 11.091 1.00 87.75 169 SER A O 1
ATOM 1427 N N . LYS A 1 170 ? 2.575 14.772 9.358 1.00 84.06 170 LYS A N 1
ATOM 1428 C CA . LYS A 1 170 ? 3.698 14.286 8.558 1.00 84.06 170 LYS A CA 1
ATOM 1429 C C . LYS A 1 170 ? 4.911 15.169 8.796 1.00 84.06 170 LYS A C 1
ATOM 1431 O O . LYS A 1 170 ? 4.840 16.381 8.598 1.00 84.06 170 LYS A O 1
ATOM 1436 N N . ILE A 1 171 ? 6.016 14.544 9.182 1.00 80.88 171 ILE A N 1
ATOM 1437 C CA . ILE A 1 171 ? 7.289 15.207 9.448 1.00 80.88 171 ILE A CA 1
ATOM 1438 C C . ILE A 1 171 ? 8.303 14.720 8.414 1.00 80.88 171 ILE A C 1
ATOM 1440 O O . ILE A 1 171 ? 8.668 13.540 8.378 1.00 80.88 171 ILE A O 1
ATOM 1444 N N . ILE A 1 172 ? 8.755 15.644 7.569 1.00 76.06 172 ILE A N 1
ATOM 1445 C CA . ILE A 1 172 ? 9.756 15.392 6.527 1.00 76.06 172 ILE A CA 1
ATOM 1446 C C . ILE A 1 172 ? 11.083 15.971 7.010 1.00 76.06 172 ILE A C 1
ATOM 1448 O O . ILE A 1 172 ? 11.170 17.175 7.247 1.00 76.06 172 ILE A O 1
ATOM 1452 N N . LYS A 1 173 ? 12.103 15.121 7.166 1.00 69.88 173 LYS A N 1
ATOM 1453 C CA . LYS A 1 173 ? 13.454 15.533 7.583 1.00 69.88 173 LYS A CA 1
ATOM 1454 C C . LYS A 1 173 ? 14.325 15.804 6.352 1.00 69.88 173 LYS A C 1
ATOM 1456 O O . LYS A 1 173 ? 14.218 15.076 5.370 1.00 69.88 173 LYS A O 1
ATOM 1461 N N . ASN A 1 174 ? 15.206 16.804 6.439 1.00 61.09 174 ASN A N 1
ATOM 1462 C CA . ASN A 1 174 ? 16.157 17.212 5.395 1.00 61.09 174 ASN A CA 1
ATOM 1463 C C . ASN A 1 174 ? 15.486 17.632 4.079 1.00 61.09 174 ASN A C 1
ATOM 1465 O O . ASN A 1 174 ? 15.528 16.924 3.074 1.00 61.09 174 ASN A O 1
ATOM 1469 N N . LEU A 1 175 ? 14.915 18.838 4.073 1.00 57.62 175 LEU A N 1
ATOM 1470 C CA . LEU A 1 175 ? 14.378 19.496 2.877 1.00 57.62 175 LEU A CA 1
ATOM 1471 C C . LEU A 1 175 ? 15.490 20.050 1.954 1.00 57.62 175 LEU A C 1
ATOM 1473 O O . LEU A 1 175 ? 15.360 21.139 1.401 1.00 57.62 175 LEU A O 1
ATOM 1477 N N . GLU A 1 176 ? 16.617 19.352 1.807 1.00 51.25 176 GLU A N 1
ATOM 1478 C CA . GLU A 1 176 ? 17.659 19.774 0.869 1.00 51.25 176 GLU A CA 1
ATOM 1479 C C . GLU A 1 176 ? 17.241 19.362 -0.554 1.00 51.25 176 GLU A C 1
ATOM 1481 O O . GLU A 1 176 ? 17.315 18.201 -0.948 1.00 51.25 176 GLU A O 1
ATOM 1486 N N . ASN A 1 177 ? 16.751 20.341 -1.321 1.00 45.69 177 ASN A N 1
ATOM 1487 C CA . ASN A 1 177 ? 16.610 20.350 -2.786 1.00 45.69 177 ASN A CA 1
ATOM 1488 C C . ASN A 1 177 ? 15.693 19.318 -3.476 1.00 45.69 177 ASN A C 1
ATOM 1490 O O . ASN A 1 177 ? 15.631 19.313 -4.706 1.00 45.69 177 ASN A O 1
ATOM 1494 N N . SER A 1 178 ? 14.942 18.480 -2.760 1.00 45.12 178 SER A N 1
ATOM 1495 C CA . SER A 1 178 ? 13.955 17.598 -3.403 1.00 45.12 178 SER A CA 1
ATOM 1496 C C . SER A 1 178 ? 12.635 18.332 -3.673 1.00 45.12 178 SER A C 1
ATOM 1498 O O . SER A 1 178 ? 12.191 19.156 -2.878 1.00 45.12 178 SER A O 1
ATOM 1500 N N . ASN A 1 179 ? 12.021 18.047 -4.826 1.00 50.62 179 ASN A N 1
ATOM 1501 C CA . ASN A 1 179 ? 10.743 18.596 -5.289 1.00 50.62 179 ASN A CA 1
ATOM 1502 C C . ASN A 1 179 ? 9.653 18.505 -4.202 1.00 50.62 179 ASN A C 1
ATOM 1504 O O . ASN A 1 179 ? 8.947 17.497 -4.113 1.00 50.62 179 ASN A O 1
ATOM 1508 N N . ALA A 1 180 ? 9.509 19.568 -3.404 1.00 49.91 180 ALA A N 1
ATOM 1509 C CA . ALA A 1 180 ? 8.665 19.612 -2.209 1.00 49.91 180 ALA A CA 1
ATOM 1510 C C . ALA A 1 180 ? 7.210 19.194 -2.480 1.00 49.91 180 ALA A C 1
ATOM 1512 O O . ALA A 1 180 ? 6.580 18.583 -1.628 1.00 49.91 180 ALA A O 1
ATOM 1513 N N . ASN A 1 181 ? 6.710 19.432 -3.695 1.00 52.94 181 ASN A N 1
ATOM 1514 C CA . ASN A 1 181 ? 5.329 19.139 -4.071 1.00 52.94 181 ASN A CA 1
ATOM 1515 C C . ASN A 1 181 ? 4.996 17.633 -4.029 1.00 52.94 181 ASN A C 1
ATOM 1517 O O . ASN A 1 181 ? 3.905 17.248 -3.630 1.00 52.94 181 ASN A O 1
ATOM 1521 N N . PHE A 1 182 ? 5.934 16.752 -4.393 1.00 49.34 182 PHE A N 1
ATOM 1522 C CA . PHE A 1 182 ? 5.639 15.314 -4.484 1.00 49.34 182 PHE A CA 1
ATOM 1523 C C . PHE A 1 182 ? 5.602 14.641 -3.108 1.00 49.34 182 PHE A C 1
ATOM 1525 O O . PHE A 1 182 ? 4.739 13.812 -2.824 1.00 49.34 182 PHE A O 1
ATOM 1532 N N . SER A 1 183 ? 6.513 15.038 -2.217 1.00 54.00 183 SER A N 1
ATOM 1533 C CA . SER A 1 183 ? 6.517 14.563 -0.835 1.00 54.00 183 SER A CA 1
ATOM 1534 C C . SER A 1 183 ? 5.370 15.167 -0.021 1.00 54.00 183 SER A C 1
ATOM 1536 O O . SER A 1 183 ? 4.928 14.531 0.932 1.00 54.00 183 SER A O 1
ATOM 1538 N N . THR A 1 184 ? 4.829 16.333 -0.391 1.00 58.00 184 THR A N 1
ATOM 1539 C CA . THR A 1 184 ? 3.675 16.928 0.303 1.00 58.00 184 THR A CA 1
ATOM 1540 C C . THR A 1 184 ? 2.342 16.243 0.001 1.00 58.00 184 THR A C 1
ATOM 1542 O O . THR A 1 184 ? 1.453 16.293 0.841 1.00 58.00 184 THR A O 1
ATOM 1545 N N . GLU A 1 185 ? 2.190 15.586 -1.152 1.00 61.28 185 GLU A N 1
ATOM 1546 C CA . GLU A 1 185 ? 0.908 14.992 -1.574 1.00 61.28 185 GLU A CA 1
ATOM 1547 C C . GLU A 1 185 ? 0.677 13.587 -0.986 1.00 61.28 185 GLU A C 1
ATOM 1549 O O . GLU A 1 185 ? -0.450 13.211 -0.662 1.00 61.28 185 GLU A O 1
ATOM 1554 N N . ILE A 1 186 ? 1.745 12.808 -0.796 1.00 63.81 186 ILE A N 1
ATOM 1555 C CA . ILE A 1 186 ? 1.649 11.413 -0.343 1.00 63.81 186 ILE A CA 1
ATOM 1556 C C . ILE A 1 186 ? 1.163 11.324 1.108 1.00 63.81 186 ILE A C 1
ATOM 1558 O O . ILE A 1 186 ? 1.769 11.908 2.015 1.00 63.81 186 ILE A O 1
ATOM 1562 N N . GLY A 1 187 ? 0.115 10.525 1.324 1.00 58.81 187 GLY A N 1
ATOM 1563 C CA . GLY A 1 187 ? -0.523 10.288 2.622 1.00 58.81 187 GLY A CA 1
ATOM 1564 C C . GLY A 1 187 ? -1.508 11.382 3.045 1.00 58.81 187 GLY A C 1
ATOM 1565 O O . GLY A 1 187 ? -2.340 11.110 3.903 1.00 58.81 187 GLY A O 1
ATOM 1566 N N . LEU A 1 188 ? -1.428 12.569 2.418 1.00 64.25 188 LEU A N 1
ATOM 1567 C CA . LEU A 1 188 ? -2.190 13.792 2.718 1.00 64.25 188 LEU A CA 1
ATOM 1568 C C . LEU A 1 188 ? -3.279 14.126 1.684 1.00 64.25 188 LEU A C 1
ATOM 1570 O O . LEU A 1 188 ? -4.167 14.921 1.971 1.00 64.25 188 LEU A O 1
ATOM 1574 N N . ASN A 1 189 ? -3.246 13.530 0.492 1.00 61.75 189 ASN A N 1
ATOM 1575 C CA . ASN A 1 189 ? -4.282 13.696 -0.536 1.00 61.75 189 ASN A CA 1
ATOM 1576 C C . ASN A 1 189 ? -5.234 12.498 -0.616 1.00 61.75 189 ASN A C 1
ATOM 1578 O O . ASN A 1 189 ? -5.725 12.151 -1.688 1.00 61.75 189 ASN A O 1
ATOM 1582 N N . THR A 1 190 ? -5.500 11.842 0.509 1.00 63.47 190 THR A N 1
ATOM 1583 C CA . THR A 1 190 ? -6.402 10.695 0.515 1.00 63.47 190 THR A CA 1
ATOM 1584 C C . THR A 1 190 ? -7.835 11.144 0.261 1.00 63.47 190 THR A C 1
ATOM 1586 O O . THR A 1 190 ? -8.391 11.939 1.018 1.00 63.47 190 THR A O 1
ATOM 1589 N N . ILE A 1 191 ? -8.460 10.599 -0.779 1.00 61.56 191 ILE A N 1
ATOM 1590 C CA . ILE A 1 191 ? -9.900 10.723 -0.988 1.00 61.56 191 ILE A CA 1
ATOM 1591 C C . ILE A 1 191 ? -10.543 9.578 -0.211 1.00 61.56 191 ILE A C 1
ATOM 1593 O O . ILE A 1 191 ? -10.566 8.443 -0.674 1.00 61.56 191 ILE A O 1
ATOM 1597 N N . CYS A 1 192 ? -11.026 9.861 0.998 1.00 64.69 192 CYS A N 1
ATOM 1598 C CA . CYS A 1 192 ? -11.836 8.901 1.735 1.00 64.69 192 CYS A CA 1
ATOM 1599 C C . CYS A 1 192 ? -13.314 9.241 1.534 1.00 64.69 192 CYS A C 1
ATOM 1601 O O . CYS A 1 192 ? -13.781 10.312 1.936 1.00 64.69 192 CYS A O 1
ATOM 1603 N N . GLU A 1 193 ? -14.043 8.340 0.877 1.00 63.28 193 GLU A N 1
ATOM 1604 C CA . GLU A 1 193 ? -15.480 8.489 0.673 1.00 63.28 193 GLU A CA 1
ATOM 1605 C C . GLU A 1 193 ? -16.170 8.631 2.039 1.00 63.28 193 GLU A C 1
ATOM 1607 O O . GLU A 1 193 ? -16.012 7.793 2.925 1.00 63.28 193 GLU A O 1
ATOM 1612 N N . ASN A 1 194 ? -16.951 9.702 2.214 1.00 66.88 194 ASN A N 1
ATOM 1613 C CA . ASN A 1 194 ? -17.661 10.067 3.453 1.00 66.88 194 ASN A CA 1
ATOM 1614 C C . ASN A 1 194 ? -16.826 10.733 4.568 1.00 66.88 194 ASN A C 1
ATOM 1616 O O . ASN A 1 194 ? -17.345 10.926 5.674 1.00 66.88 194 ASN A O 1
ATOM 1620 N N . ALA A 1 195 ? -15.587 11.151 4.293 1.00 76.75 195 ALA A N 1
ATOM 1621 C CA . ALA A 1 195 ? -14.806 11.980 5.210 1.00 76.75 195 ALA A CA 1
ATOM 1622 C C . ALA A 1 195 ? -14.910 13.476 4.867 1.00 76.75 195 ALA A C 1
ATOM 1624 O O . ALA A 1 195 ? -14.795 13.882 3.711 1.00 76.75 195 ALA A O 1
ATOM 1625 N N . LYS A 1 196 ? -15.066 14.326 5.887 1.00 78.56 196 LYS A N 1
ATOM 1626 C CA . LYS A 1 196 ? -14.790 15.764 5.772 1.00 78.56 196 LYS A CA 1
ATOM 1627 C C . LYS A 1 196 ? -13.317 15.994 6.073 1.00 78.56 196 LYS A C 1
ATOM 1629 O O . LYS A 1 196 ? -12.858 15.674 7.171 1.00 78.56 196 LYS A O 1
ATOM 1634 N N . ILE A 1 197 ? -12.606 16.559 5.104 1.00 80.00 197 ILE A N 1
ATOM 1635 C CA . ILE A 1 197 ? -11.154 16.726 5.135 1.00 80.00 197 ILE A CA 1
ATOM 1636 C C . ILE A 1 197 ? -10.815 18.208 5.289 1.00 80.00 197 ILE A C 1
ATOM 1638 O O . ILE A 1 197 ? -11.323 19.047 4.547 1.00 80.00 197 ILE A O 1
ATOM 1642 N N . SER A 1 198 ? -9.935 18.529 6.234 1.00 77.94 198 SER A N 1
ATOM 1643 C CA . SER A 1 198 ? -9.342 19.857 6.375 1.00 77.94 198 SER A CA 1
ATOM 1644 C C . SER A 1 198 ? -7.823 19.753 6.406 1.00 77.94 198 SER A C 1
ATOM 1646 O O . SER A 1 198 ? -7.255 19.039 7.234 1.00 77.94 198 SER A O 1
ATOM 1648 N N . ASN A 1 199 ? -7.166 20.496 5.519 1.00 74.75 199 ASN A N 1
ATOM 1649 C CA . ASN A 1 199 ? -5.715 20.496 5.383 1.00 74.75 199 ASN A CA 1
ATOM 1650 C C . ASN A 1 199 ? -5.141 21.785 5.971 1.00 74.75 199 ASN A C 1
ATOM 1652 O O . ASN A 1 199 ? -5.633 22.878 5.683 1.00 74.75 199 ASN A O 1
ATOM 1656 N N . LYS A 1 200 ? -4.078 21.670 6.770 1.00 67.56 200 LYS A N 1
ATOM 1657 C CA . LYS A 1 200 ? -3.332 22.815 7.294 1.00 67.56 200 LYS A CA 1
ATOM 1658 C C . LYS A 1 200 ? -1.834 22.577 7.148 1.00 67.56 200 LYS A C 1
ATOM 1660 O O . LYS A 1 200 ? -1.267 21.642 7.710 1.00 67.56 200 LYS A O 1
ATOM 1665 N N . VAL A 1 201 ? -1.176 23.471 6.425 1.00 65.25 201 VAL A N 1
ATOM 1666 C CA . VAL A 1 201 ? 0.278 23.456 6.250 1.00 65.25 201 VAL A CA 1
ATOM 1667 C C . VAL A 1 201 ? 0.891 24.451 7.228 1.00 65.25 201 VAL A C 1
ATOM 1669 O O . VAL A 1 201 ? 0.485 25.612 7.263 1.00 65.25 201 VAL A O 1
ATOM 1672 N N . SER A 1 202 ? 1.856 24.012 8.038 1.00 63.19 202 SER A N 1
ATOM 1673 C CA . SER A 1 202 ? 2.592 24.901 8.940 1.00 63.19 202 SER A CA 1
ATOM 1674 C C . SER A 1 202 ? 4.077 24.571 8.912 1.00 63.19 202 SER A C 1
ATOM 1676 O O . SER A 1 202 ? 4.489 23.502 9.350 1.00 63.19 202 SER A O 1
ATOM 1678 N N . ILE A 1 203 ? 4.897 25.503 8.443 1.00 60.66 203 ILE A N 1
ATOM 1679 C CA . ILE A 1 203 ? 6.350 25.332 8.437 1.00 60.66 203 ILE A CA 1
ATOM 1680 C C . ILE A 1 203 ? 6.860 25.606 9.857 1.00 60.66 203 ILE A C 1
ATOM 1682 O O . ILE A 1 203 ? 6.759 26.733 10.343 1.00 60.66 203 ILE A O 1
ATOM 1686 N N . LYS A 1 204 ? 7.378 24.578 10.538 1.00 58.62 204 LYS A N 1
ATOM 1687 C CA . LYS A 1 204 ? 8.051 24.722 11.834 1.00 58.62 204 LYS A CA 1
ATOM 1688 C C . LYS A 1 204 ? 9.553 24.540 11.646 1.00 58.62 204 LYS A C 1
ATOM 1690 O O . LYS A 1 204 ? 10.030 23.420 11.535 1.00 58.62 204 LYS A O 1
ATOM 1695 N N . ASN A 1 205 ? 10.297 25.641 11.655 1.00 53.44 205 ASN A N 1
ATOM 1696 C CA . ASN A 1 205 ? 11.758 25.598 11.692 1.00 53.44 205 ASN A CA 1
ATOM 1697 C C . ASN A 1 205 ? 12.228 25.379 13.138 1.00 53.44 205 ASN A C 1
ATOM 1699 O O . ASN A 1 205 ? 12.592 26.330 13.826 1.00 53.44 205 ASN A O 1
ATOM 1703 N N . GLU A 1 206 ? 12.199 24.141 13.627 1.00 47.81 206 GLU A N 1
ATOM 1704 C CA . GLU A 1 206 ? 12.769 23.793 14.934 1.00 47.81 206 GLU A CA 1
ATOM 1705 C C . GLU A 1 206 ? 14.129 23.121 14.760 1.00 47.81 206 GLU A C 1
ATOM 1707 O O . GLU A 1 206 ? 14.157 21.912 14.633 1.00 47.81 206 GLU A O 1
ATOM 1712 N N . LYS A 1 207 ? 15.224 23.904 14.796 1.00 51.66 207 LYS A N 1
ATOM 1713 C CA . LYS A 1 207 ? 16.668 23.537 14.886 1.00 51.66 207 LYS A CA 1
ATOM 1714 C C . LYS A 1 207 ? 17.247 22.504 13.888 1.00 51.66 207 LYS A C 1
ATOM 1716 O O . LYS A 1 207 ? 18.408 22.646 13.528 1.00 51.66 207 LYS A O 1
ATOM 1721 N N . ASP A 1 208 ? 16.438 21.597 13.365 1.00 53.88 208 ASP A N 1
ATOM 1722 C CA . ASP A 1 208 ? 16.629 20.687 12.248 1.00 53.88 208 ASP A CA 1
ATOM 1723 C C . ASP A 1 208 ? 15.566 21.061 11.199 1.00 53.88 208 ASP A C 1
ATOM 1725 O O . ASP A 1 208 ? 14.380 21.147 11.516 1.00 53.88 208 ASP A O 1
ATOM 1729 N N . ALA A 1 209 ? 15.958 21.349 9.957 1.00 55.28 209 ALA A N 1
ATOM 1730 C CA . ALA A 1 209 ? 15.047 21.811 8.905 1.00 55.28 209 ALA A CA 1
ATOM 1731 C C . ALA A 1 209 ? 13.998 20.737 8.535 1.00 55.28 209 ALA A C 1
ATOM 1733 O O . ALA A 1 209 ? 14.202 19.939 7.615 1.00 55.28 209 ALA A O 1
ATOM 1734 N N . ALA A 1 210 ? 12.882 20.707 9.270 1.00 64.94 210 ALA A N 1
ATOM 1735 C CA . ALA A 1 210 ? 11.796 19.754 9.102 1.00 64.94 210 ALA A CA 1
ATOM 1736 C C . ALA A 1 210 ? 10.501 20.451 8.663 1.00 64.94 210 ALA A C 1
ATOM 1738 O O . ALA A 1 210 ? 10.069 21.444 9.245 1.00 64.94 210 ALA A O 1
ATOM 1739 N N . LEU A 1 211 ? 9.850 19.910 7.634 1.00 71.25 211 LEU A N 1
ATOM 1740 C CA . LEU A 1 211 ? 8.529 20.368 7.203 1.00 71.25 211 LEU A CA 1
ATOM 1741 C C . LEU A 1 211 ? 7.454 19.573 7.952 1.00 71.25 211 LEU A C 1
ATOM 1743 O O . LEU A 1 211 ? 7.463 18.341 7.907 1.00 71.25 211 LEU A O 1
ATOM 1747 N N . LEU A 1 212 ? 6.527 20.279 8.609 1.00 77.94 212 LEU A N 1
ATOM 1748 C CA . LEU A 1 212 ? 5.367 19.698 9.285 1.00 77.94 212 LEU A CA 1
ATOM 1749 C C . LEU A 1 212 ? 4.095 19.957 8.465 1.00 77.94 212 LEU A C 1
ATOM 1751 O O . LEU A 1 212 ? 3.665 21.095 8.276 1.00 77.94 212 LEU A O 1
ATOM 1755 N N . LEU A 1 213 ? 3.463 18.888 8.002 1.00 79.38 213 LEU A N 1
ATOM 1756 C CA . LEU A 1 213 ? 2.189 18.948 7.292 1.00 79.38 213 LEU A CA 1
ATOM 1757 C C . LEU A 1 213 ? 1.121 18.301 8.160 1.00 79.38 213 LEU A C 1
ATOM 1759 O O . LEU A 1 213 ? 1.310 17.178 8.627 1.00 79.38 213 LEU A O 1
ATOM 1763 N N . THR A 1 214 ? 0.010 19.000 8.378 1.00 81.88 214 THR A N 1
ATOM 1764 C CA . THR A 1 214 ? -1.096 18.475 9.179 1.00 81.88 214 THR A CA 1
ATOM 1765 C C . THR A 1 214 ? -2.362 18.342 8.352 1.00 81.88 214 THR A C 1
ATOM 1767 O O . THR A 1 214 ? -2.746 19.251 7.616 1.00 81.88 214 THR A O 1
ATOM 1770 N N . GLN A 1 215 ? -3.032 17.209 8.495 1.00 84.88 215 GLN A N 1
ATOM 1771 C CA . GLN A 1 215 ? -4.350 16.975 7.927 1.00 84.88 215 GLN A CA 1
ATOM 1772 C C . GLN A 1 215 ? -5.251 16.413 9.005 1.00 84.88 215 GLN A C 1
ATOM 1774 O O . GLN A 1 215 ? -4.838 15.588 9.817 1.00 84.88 215 GLN A O 1
ATOM 1779 N N . GLU A 1 216 ? -6.490 16.868 8.996 1.00 87.69 216 GLU A N 1
ATOM 1780 C CA . GLU A 1 216 ? -7.518 16.391 9.897 1.00 87.69 216 GLU A CA 1
ATOM 1781 C C . GLU A 1 216 ? -8.689 15.871 9.061 1.00 87.69 216 GLU A C 1
ATOM 1783 O O . GLU A 1 216 ? -9.127 16.512 8.103 1.00 87.69 216 GLU A O 1
ATOM 1788 N N . MET A 1 217 ? -9.166 14.680 9.405 1.00 88.00 217 MET A N 1
ATOM 1789 C CA . MET A 1 217 ? -10.282 14.000 8.759 1.00 88.00 217 MET A CA 1
ATOM 1790 C C . MET A 1 217 ? -11.334 13.685 9.808 1.00 88.00 217 MET A C 1
ATOM 1792 O O . MET A 1 217 ? -11.010 13.212 10.894 1.00 88.00 217 MET A O 1
ATOM 1796 N N . SER A 1 218 ? -12.597 13.934 9.483 1.00 88.38 218 SER A N 1
ATOM 1797 C CA . SER A 1 218 ? -13.733 13.590 10.338 1.00 88.38 218 SER A CA 1
ATOM 1798 C C . SER A 1 218 ? -14.750 12.763 9.567 1.00 88.38 218 SER A C 1
ATOM 1800 O O . SER A 1 218 ? -15.056 13.051 8.410 1.00 88.38 218 SER A O 1
ATOM 1802 N N . PHE A 1 219 ? -15.270 11.735 10.222 1.00 85.50 219 PHE A N 1
ATOM 1803 C CA . PHE A 1 219 ? -16.167 10.749 9.642 1.00 85.50 219 PHE A CA 1
ATOM 1804 C C . PHE A 1 219 ? -17.516 10.851 10.334 1.00 85.50 219 PHE A C 1
ATOM 1806 O O . PHE A 1 219 ? -17.602 10.783 11.556 1.00 85.50 219 PHE A O 1
ATOM 1813 N N . ASN A 1 220 ? -18.586 10.970 9.553 1.00 76.69 220 ASN A N 1
ATOM 1814 C CA . ASN A 1 220 ? -19.950 11.022 10.079 1.00 76.69 220 ASN A CA 1
ATOM 1815 C C . ASN A 1 220 ? -20.582 9.622 10.122 1.00 76.69 220 ASN A C 1
ATOM 1817 O O . ASN A 1 220 ? -21.688 9.421 9.625 1.00 76.69 220 ASN A O 1
ATOM 1821 N N . ASN A 1 221 ? -19.868 8.637 10.669 1.00 71.56 221 ASN A N 1
ATOM 1822 C CA . ASN A 1 221 ? -20.299 7.242 10.640 1.00 71.56 221 ASN A CA 1
ATOM 1823 C C . ASN A 1 221 ? -20.253 6.610 12.038 1.00 71.56 221 ASN A C 1
ATOM 1825 O O . ASN A 1 221 ? -19.332 5.870 12.370 1.00 71.56 221 ASN A O 1
ATOM 1829 N N . ASP A 1 222 ? -21.271 6.894 12.858 1.00 82.00 222 ASP A N 1
ATOM 1830 C CA . ASP A 1 222 ? -21.460 6.321 14.204 1.00 82.00 222 ASP A CA 1
ATOM 1831 C C . ASP A 1 222 ? -21.980 4.867 14.141 1.00 82.00 222 ASP A C 1
ATOM 1833 O O . ASP A 1 222 ? -23.046 4.511 14.665 1.00 82.00 222 ASP A O 1
ATOM 1837 N N . LYS A 1 223 ? -21.233 4.026 13.417 1.00 82.44 223 LYS A N 1
ATOM 1838 C CA . LYS A 1 223 ? -21.473 2.591 13.260 1.00 82.44 223 LYS A CA 1
ATOM 1839 C C . LYS A 1 223 ? -20.483 1.791 14.100 1.00 82.44 223 LYS A C 1
ATOM 1841 O O . LYS A 1 223 ? -19.353 2.205 14.347 1.00 82.44 223 LYS A O 1
ATOM 1846 N N . ASN A 1 224 ? -20.931 0.614 14.535 1.00 88.12 224 ASN A N 1
ATOM 1847 C CA . ASN A 1 224 ? -20.040 -0.364 15.151 1.00 88.12 224 ASN A CA 1
ATOM 1848 C C . ASN A 1 224 ? -19.021 -0.878 14.122 1.00 88.12 224 ASN A C 1
ATOM 1850 O O . ASN A 1 224 ? -19.344 -0.906 12.935 1.00 88.12 224 ASN A O 1
ATOM 1854 N N . PRO A 1 225 ? -17.846 -1.350 14.573 1.00 90.81 225 PRO A N 1
ATOM 1855 C CA . PRO A 1 225 ? -16.884 -1.980 13.683 1.00 90.81 225 PRO A CA 1
ATOM 1856 C C . PRO A 1 225 ? -17.478 -3.163 12.903 1.00 90.81 225 PRO A C 1
ATOM 1858 O O . PRO A 1 225 ? -18.288 -3.935 13.424 1.00 90.81 225 PRO A O 1
ATOM 1861 N N . GLU A 1 226 ? -17.041 -3.352 11.665 1.00 90.31 226 GLU A N 1
ATOM 1862 C CA . GLU A 1 226 ? -17.560 -4.402 10.783 1.00 90.31 226 GLU A CA 1
ATOM 1863 C C . GLU A 1 226 ? -16.530 -5.527 10.615 1.00 90.31 226 GLU A C 1
ATOM 1865 O O . GLU A 1 226 ? -15.853 -5.638 9.598 1.00 90.31 226 GLU A O 1
ATOM 1870 N N . LEU A 1 227 ? -16.396 -6.383 11.637 1.00 88.56 227 LEU A N 1
ATOM 1871 C CA . LEU A 1 227 ? -15.320 -7.388 11.703 1.00 88.56 227 LEU A CA 1
ATOM 1872 C C . LEU A 1 227 ? -15.293 -8.361 10.520 1.00 88.56 227 LEU A C 1
ATOM 1874 O O . LEU A 1 227 ? -14.217 -8.743 10.077 1.00 88.56 227 LEU A O 1
ATOM 1878 N N . ASN A 1 228 ? -16.456 -8.766 10.007 1.00 86.00 228 ASN A N 1
ATOM 1879 C CA . ASN A 1 228 ? -16.513 -9.701 8.881 1.00 86.00 228 ASN A CA 1
ATOM 1880 C C . ASN A 1 228 ? -15.937 -9.069 7.601 1.00 86.00 228 ASN A C 1
ATOM 1882 O O . ASN A 1 228 ? -15.209 -9.740 6.877 1.00 86.00 228 ASN A O 1
ATOM 1886 N N . LYS A 1 229 ? -16.138 -7.757 7.395 1.00 89.62 229 LYS A N 1
ATOM 1887 C CA . LYS A 1 229 ? -15.579 -7.044 6.239 1.00 89.62 229 LYS A CA 1
ATOM 1888 C C . LYS A 1 229 ? -14.056 -6.992 6.239 1.00 89.62 229 LYS A C 1
ATOM 1890 O O . LYS A 1 229 ? -13.458 -6.913 5.177 1.00 89.62 229 LYS A O 1
ATOM 1895 N N . ILE A 1 230 ? -13.419 -7.089 7.407 1.00 87.81 230 ILE A N 1
ATOM 1896 C CA . ILE A 1 230 ? -11.955 -7.178 7.498 1.00 87.81 230 ILE A CA 1
ATOM 1897 C C . ILE A 1 230 ? -11.446 -8.454 6.803 1.00 87.81 230 ILE A C 1
ATOM 1899 O O . ILE A 1 230 ? -10.374 -8.436 6.205 1.00 87.81 230 ILE A O 1
ATOM 1903 N N . ILE A 1 231 ? -12.218 -9.546 6.859 1.00 85.50 231 ILE A N 1
ATOM 1904 C CA . ILE A 1 231 ? -11.920 -10.772 6.109 1.00 85.50 231 ILE A CA 1
ATOM 1905 C C . ILE A 1 231 ? -12.288 -10.584 4.635 1.00 85.50 231 ILE A C 1
ATOM 1907 O O . ILE A 1 231 ? -11.469 -10.875 3.766 1.00 85.50 231 ILE A O 1
ATOM 1911 N N . ASP A 1 232 ? -13.500 -10.092 4.362 1.00 85.56 232 ASP A N 1
ATOM 1912 C CA . ASP A 1 232 ? -14.043 -10.006 3.001 1.00 85.56 232 ASP A CA 1
ATOM 1913 C C . ASP A 1 232 ? -13.210 -9.088 2.088 1.00 85.56 232 ASP A C 1
ATOM 1915 O O . ASP A 1 232 ? -13.047 -9.381 0.905 1.00 85.56 232 ASP A O 1
ATOM 1919 N N . ASN A 1 233 ? -12.630 -8.015 2.639 1.00 86.31 233 ASN A N 1
ATOM 1920 C CA . ASN A 1 233 ? -11.810 -7.059 1.890 1.00 86.31 233 ASN A CA 1
ATOM 1921 C C . ASN A 1 233 ? -10.419 -7.601 1.509 1.00 86.31 233 ASN A C 1
ATOM 1923 O O . ASN A 1 233 ? -9.732 -6.961 0.717 1.00 86.31 233 ASN A O 1
ATOM 1927 N N . ASN A 1 234 ? -9.999 -8.753 2.052 1.00 81.94 234 ASN A N 1
ATOM 1928 C CA . ASN A 1 234 ? -8.726 -9.420 1.749 1.00 81.94 234 ASN A CA 1
ATOM 1929 C C . ASN A 1 234 ? -7.515 -8.464 1.709 1.00 81.94 234 ASN A C 1
ATOM 1931 O O . ASN A 1 234 ? -6.809 -8.341 0.706 1.00 81.94 234 ASN A O 1
ATOM 1935 N N . TYR A 1 235 ? -7.302 -7.741 2.807 1.00 91.69 235 TYR A N 1
ATOM 1936 C CA . TYR A 1 235 ? -6.253 -6.732 2.919 1.00 91.69 235 TYR A CA 1
ATOM 1937 C C . TYR A 1 235 ? -4.849 -7.289 2.653 1.00 91.69 235 TYR A C 1
ATOM 1939 O O . TYR A 1 235 ? -4.403 -8.235 3.306 1.00 91.69 235 TYR A O 1
ATOM 1947 N N . TYR A 1 236 ? -4.135 -6.670 1.710 1.00 92.56 236 TYR A N 1
ATOM 1948 C CA . TYR A 1 236 ? -2.858 -7.176 1.204 1.00 92.56 236 TYR A CA 1
ATOM 1949 C C . TYR A 1 236 ? -1.679 -6.791 2.111 1.00 92.56 236 TYR A C 1
ATOM 1951 O O . TYR A 1 236 ? -0.741 -7.568 2.309 1.00 92.56 236 TYR A O 1
ATOM 1959 N N . TYR A 1 237 ? -1.701 -5.585 2.684 1.00 93.31 237 TYR A N 1
ATOM 1960 C CA . TYR A 1 237 ? -0.614 -5.047 3.503 1.00 93.31 237 TYR A CA 1
ATOM 1961 C C . TYR A 1 237 ? -0.809 -5.314 4.997 1.00 93.31 237 TYR A C 1
ATOM 1963 O O . TYR A 1 237 ? 0.183 -5.549 5.695 1.00 93.31 237 TYR A O 1
ATOM 1971 N N . LEU A 1 238 ? -2.057 -5.336 5.483 1.00 94.06 238 LEU A N 1
ATOM 1972 C CA . LEU A 1 238 ? -2.390 -5.561 6.896 1.00 94.06 238 LEU A CA 1
ATOM 1973 C C . LEU A 1 238 ? -1.669 -6.771 7.531 1.00 94.06 238 LEU A C 1
ATOM 1975 O O . LEU A 1 238 ? -1.127 -6.607 8.629 1.00 94.06 238 LEU A O 1
ATOM 1979 N N . PRO A 1 239 ? -1.557 -7.953 6.884 1.00 93.44 239 PRO A N 1
ATOM 1980 C CA . PRO A 1 239 ? -0.849 -9.107 7.451 1.00 93.44 239 PRO A CA 1
ATOM 1981 C C . PRO A 1 239 ? 0.621 -8.857 7.819 1.00 93.44 239 PRO A C 1
ATOM 1983 O O . PRO A 1 239 ? 1.191 -9.591 8.625 1.00 93.44 239 PRO A O 1
ATOM 1986 N N . ASN A 1 240 ? 1.252 -7.833 7.239 1.00 91.19 240 ASN A N 1
ATOM 1987 C CA . ASN A 1 240 ? 2.653 -7.491 7.485 1.00 91.19 240 ASN A CA 1
ATOM 1988 C C . ASN A 1 240 ? 2.821 -6.225 8.353 1.00 91.19 240 ASN A C 1
ATOM 1990 O O . ASN A 1 240 ? 3.949 -5.801 8.593 1.00 91.19 240 ASN A O 1
ATOM 1994 N N . GLN A 1 241 ? 1.730 -5.629 8.847 1.00 92.44 241 GLN A N 1
ATOM 1995 C CA . GLN A 1 241 ? 1.739 -4.404 9.653 1.00 92.44 241 GLN A CA 1
ATOM 1996 C C . GLN A 1 241 ? 1.348 -4.685 11.113 1.00 92.44 241 GLN A C 1
ATOM 1998 O O . GLN A 1 241 ? 0.223 -4.425 11.537 1.00 92.44 241 GLN A O 1
ATOM 2003 N N . MET A 1 242 ? 2.296 -5.193 11.908 1.00 92.88 242 MET A N 1
ATOM 2004 C CA . MET A 1 242 ? 2.065 -5.597 13.309 1.00 92.88 242 MET A CA 1
ATOM 2005 C C . MET A 1 242 ? 1.497 -4.477 14.195 1.00 92.88 242 MET A C 1
ATOM 2007 O O . MET A 1 242 ? 0.635 -4.725 15.042 1.00 92.88 242 MET A O 1
ATOM 2011 N N . ASP A 1 243 ? 1.945 -3.239 13.990 1.00 93.50 243 ASP A N 1
ATOM 2012 C CA . ASP A 1 243 ? 1.468 -2.085 14.758 1.00 93.50 243 ASP A CA 1
ATOM 2013 C C . ASP A 1 243 ? 0.006 -1.755 14.437 1.00 93.50 243 ASP A C 1
ATOM 2015 O O . ASP A 1 243 ? -0.777 -1.454 15.342 1.00 93.50 243 ASP A O 1
ATOM 2019 N N . LEU A 1 244 ? -0.388 -1.887 13.164 1.00 94.75 244 LEU A N 1
ATOM 2020 C CA . LEU A 1 244 ? -1.774 -1.703 12.738 1.00 94.75 244 LEU A CA 1
ATOM 2021 C C . LEU A 1 244 ? -2.663 -2.834 13.263 1.00 94.75 244 LEU A C 1
ATOM 2023 O O . LEU A 1 244 ? -3.735 -2.571 13.802 1.00 94.75 244 LEU A O 1
ATOM 2027 N N . GLN A 1 245 ? -2.196 -4.083 13.194 1.00 95.50 245 GLN A N 1
ATOM 2028 C CA . GLN A 1 245 ? -2.895 -5.225 13.795 1.00 95.50 245 GLN A CA 1
ATOM 2029 C C . GLN A 1 245 ? -3.128 -5.004 15.294 1.00 95.50 245 GLN A C 1
ATOM 2031 O O . GLN A 1 245 ? -4.228 -5.223 15.799 1.00 95.50 245 GLN A O 1
ATOM 2036 N N . SER A 1 246 ? -2.110 -4.516 16.004 1.00 95.12 246 SER A N 1
ATOM 2037 C CA . SER A 1 246 ? -2.199 -4.222 17.434 1.00 95.12 246 SER A CA 1
ATOM 2038 C C . SER A 1 246 ? -3.206 -3.112 17.730 1.00 95.12 246 SER A C 1
ATOM 2040 O O . SER A 1 246 ? -3.973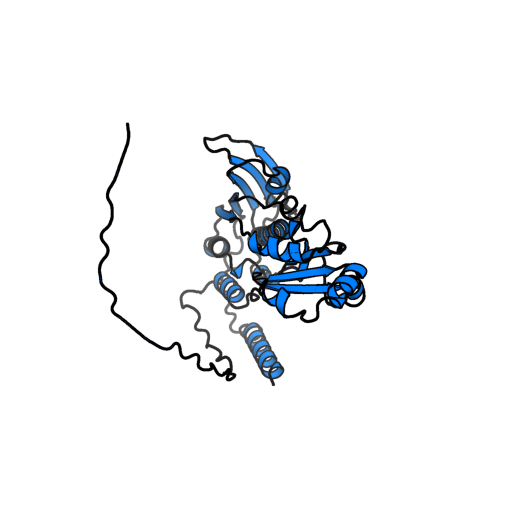 -3.233 18.684 1.00 95.12 246 SER A O 1
ATOM 2042 N N . LEU A 1 247 ? -3.244 -2.061 16.906 1.00 96.06 247 LEU A N 1
ATOM 2043 C CA . LEU A 1 247 ? -4.245 -0.998 17.001 1.00 96.06 247 LEU A CA 1
ATOM 2044 C C . LEU A 1 247 ? -5.664 -1.550 16.832 1.00 96.06 247 LEU A C 1
ATOM 2046 O O . LEU A 1 247 ? -6.524 -1.275 17.667 1.00 96.06 247 LEU A O 1
ATOM 2050 N N . ILE A 1 248 ? -5.904 -2.377 15.808 1.00 95.50 248 ILE A N 1
ATOM 2051 C CA . ILE A 1 248 ? -7.213 -3.006 15.579 1.00 95.50 248 ILE A CA 1
ATOM 2052 C C . ILE A 1 248 ? -7.609 -3.858 16.790 1.00 95.50 248 ILE A C 1
ATOM 2054 O O . ILE A 1 248 ? -8.721 -3.738 17.299 1.00 95.50 248 ILE A O 1
ATOM 2058 N N . ILE A 1 249 ? -6.700 -4.693 17.295 1.00 94.56 249 ILE A N 1
ATOM 2059 C CA . ILE A 1 249 ? -6.971 -5.561 18.446 1.00 94.56 249 ILE A CA 1
ATOM 2060 C C . ILE A 1 249 ? -7.323 -4.728 19.680 1.00 94.56 249 ILE A C 1
ATOM 2062 O O . ILE A 1 249 ? -8.363 -4.971 20.287 1.00 94.56 249 ILE A O 1
ATOM 2066 N N . ARG A 1 250 ? -6.522 -3.713 20.035 1.00 94.81 250 ARG A N 1
ATOM 2067 C CA . ARG A 1 250 ? -6.821 -2.842 21.184 1.00 94.81 250 ARG A CA 1
ATOM 2068 C C . ARG A 1 250 ? -8.156 -2.127 21.019 1.00 94.81 250 ARG A C 1
ATOM 2070 O O . ARG A 1 250 ? -8.936 -2.044 21.968 1.00 94.81 250 ARG A O 1
ATOM 2077 N N . ARG A 1 251 ? -8.440 -1.643 19.809 1.00 94.00 251 ARG A N 1
ATOM 2078 C CA . ARG A 1 251 ? -9.705 -0.995 19.478 1.00 94.00 251 ARG A CA 1
ATOM 2079 C C . ARG A 1 251 ? -10.893 -1.920 19.748 1.00 94.00 251 ARG A C 1
ATOM 2081 O O . ARG A 1 251 ? -11.828 -1.509 20.431 1.00 94.00 251 ARG A O 1
ATOM 2088 N N . ILE A 1 252 ? -10.847 -3.152 19.246 1.00 94.25 252 ILE A N 1
ATOM 2089 C CA . ILE A 1 252 ? -11.967 -4.098 19.318 1.00 94.25 252 ILE A CA 1
ATOM 2090 C C . ILE A 1 252 ? -12.081 -4.782 20.690 1.00 94.25 252 ILE A C 1
ATOM 2092 O O . ILE A 1 252 ? -13.190 -4.979 21.179 1.00 94.25 252 ILE A O 1
ATOM 2096 N N . GLU A 1 253 ? -10.967 -5.136 21.333 1.00 92.44 253 GLU A N 1
ATOM 2097 C CA . GLU A 1 253 ? -10.965 -5.820 22.636 1.00 92.44 253 GLU A CA 1
ATOM 2098 C C . GLU A 1 253 ? -11.224 -4.870 23.801 1.00 92.44 253 GLU A C 1
ATOM 2100 O O . GLU A 1 253 ? -12.014 -5.188 24.688 1.00 92.44 253 GLU A O 1
ATOM 2105 N N . ASN A 1 254 ? -10.602 -3.689 23.782 1.00 91.44 254 ASN A N 1
ATOM 2106 C CA . ASN A 1 254 ? -10.632 -2.767 24.917 1.00 91.44 254 ASN A CA 1
ATOM 2107 C C . ASN A 1 254 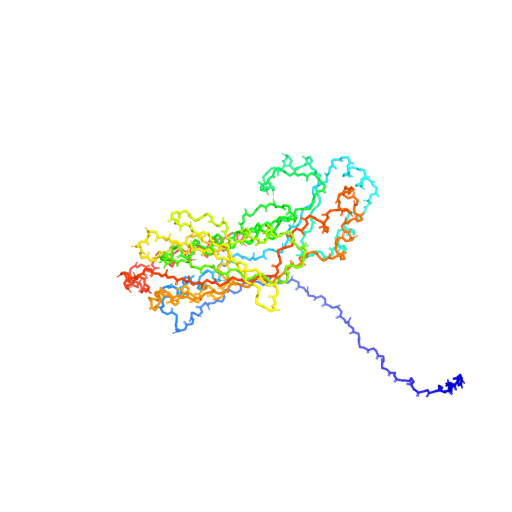? -11.635 -1.623 24.722 1.00 91.44 254 ASN A C 1
ATOM 2109 O O . ASN A 1 254 ? -11.706 -0.731 25.565 1.00 91.44 254 ASN A O 1
ATOM 2113 N N . ASN A 1 255 ? -12.381 -1.611 23.606 1.00 91.75 255 ASN A N 1
ATOM 2114 C CA . ASN A 1 255 ? -13.207 -0.476 23.177 1.00 91.75 255 ASN A CA 1
ATOM 2115 C C . ASN A 1 255 ? -12.424 0.850 23.260 1.00 91.75 255 ASN A C 1
ATOM 2117 O O . ASN A 1 255 ? -12.923 1.863 23.750 1.00 91.75 255 ASN A O 1
ATOM 2121 N N . GLN A 1 256 ? -11.162 0.834 22.823 1.00 93.25 256 GLN A N 1
ATOM 2122 C CA . GLN A 1 256 ? -10.307 2.013 22.898 1.00 93.25 256 GLN A CA 1
ATOM 2123 C C . GLN A 1 256 ? -10.899 3.128 22.026 1.00 93.25 256 GLN A C 1
ATOM 2125 O O . GLN A 1 256 ? -11.211 2.903 20.856 1.00 93.25 256 GLN A O 1
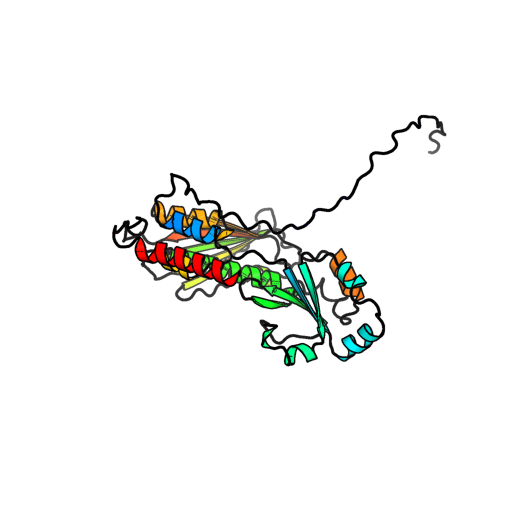ATOM 2130 N N . ILE A 1 257 ? -11.100 4.308 22.617 1.00 93.88 257 ILE A N 1
ATOM 2131 C CA . ILE A 1 257 ? -11.716 5.464 21.946 1.00 93.88 257 ILE A CA 1
ATOM 2132 C C . ILE A 1 257 ? -10.691 6.431 21.363 1.00 93.88 257 ILE A C 1
ATOM 2134 O O . ILE A 1 257 ? -11.030 7.164 20.450 1.00 93.88 257 ILE A O 1
ATOM 2138 N N . ASN A 1 258 ? -9.452 6.411 21.857 1.00 95.88 258 ASN A N 1
ATOM 2139 C CA . ASN A 1 258 ? -8.356 7.252 21.385 1.00 95.88 258 ASN A CA 1
ATOM 2140 C C . ASN A 1 258 ? -7.105 6.393 21.252 1.00 95.88 258 ASN A C 1
ATOM 2142 O O . ASN A 1 258 ? -6.742 5.721 22.218 1.00 95.88 258 ASN A O 1
ATOM 2146 N N . ASP A 1 259 ? -6.430 6.428 20.111 1.00 95.62 259 ASP A N 1
ATOM 2147 C CA . ASP A 1 259 ? -5.170 5.711 19.908 1.00 95.62 259 ASP A CA 1
ATOM 2148 C C . ASP A 1 259 ? -4.170 6.542 19.097 1.00 95.62 259 ASP A C 1
ATOM 2150 O O . ASP A 1 259 ? -4.520 7.542 18.462 1.00 95.62 259 ASP A O 1
ATOM 2154 N N . LYS A 1 260 ? -2.905 6.129 19.151 1.00 94.25 260 LYS A N 1
ATOM 2155 C CA . LYS A 1 260 ? -1.821 6.702 18.360 1.00 94.25 260 LYS A CA 1
ATOM 2156 C C . LYS A 1 260 ? -1.181 5.627 17.500 1.00 94.25 260 LYS A C 1
ATOM 2158 O O . LYS A 1 260 ? -0.971 4.499 17.941 1.00 94.25 260 LYS A O 1
ATOM 2163 N N . TYR A 1 261 ? -0.841 6.005 16.279 1.00 93.94 261 TYR A N 1
ATOM 2164 C CA . TYR A 1 261 ? -0.150 5.144 15.332 1.00 93.94 261 TYR A CA 1
ATOM 2165 C C . TYR A 1 261 ? 0.931 5.946 14.620 1.00 93.94 261 TYR A C 1
ATOM 2167 O O . TYR A 1 261 ? 0.706 7.098 14.259 1.00 93.94 261 TYR A O 1
ATOM 2175 N N . THR A 1 262 ? 2.095 5.340 14.414 1.00 91.62 262 THR A N 1
ATOM 2176 C CA . THR A 1 262 ? 3.200 5.985 13.706 1.00 91.62 262 THR A CA 1
ATOM 2177 C C . THR A 1 262 ? 3.582 5.134 12.512 1.00 91.62 262 THR A C 1
ATOM 2179 O O . THR A 1 262 ? 3.941 3.970 12.660 1.00 91.62 262 THR A O 1
ATOM 2182 N N . TYR A 1 263 ? 3.534 5.735 11.330 1.00 90.12 263 TYR A N 1
ATOM 2183 C CA . TYR A 1 263 ? 4.071 5.145 10.114 1.00 90.12 263 TYR A CA 1
ATOM 2184 C C . TYR A 1 263 ? 5.461 5.715 9.855 1.00 90.12 263 TYR A C 1
ATOM 2186 O O . TYR A 1 263 ? 5.639 6.933 9.867 1.00 90.12 263 TYR A O 1
ATOM 2194 N N . ILE A 1 264 ? 6.440 4.851 9.604 1.00 87.31 264 ILE A N 1
ATOM 2195 C CA . ILE A 1 264 ? 7.809 5.256 9.286 1.00 87.31 264 ILE A CA 1
ATOM 2196 C C . ILE A 1 264 ? 8.123 4.772 7.877 1.00 87.31 264 ILE A C 1
ATOM 2198 O O . ILE A 1 264 ? 8.203 3.569 7.635 1.00 87.31 264 ILE A O 1
ATOM 2202 N N . HIS A 1 265 ? 8.326 5.720 6.965 1.00 85.12 265 HIS A N 1
ATOM 2203 C CA . HIS A 1 265 ? 8.867 5.443 5.644 1.00 85.12 265 HIS A CA 1
ATOM 2204 C C . HIS A 1 265 ? 10.378 5.598 5.674 1.00 85.12 265 HIS A C 1
ATOM 2206 O O . HIS A 1 265 ? 10.904 6.692 5.903 1.00 85.12 265 HIS A O 1
ATOM 2212 N N . THR A 1 266 ? 11.066 4.497 5.409 1.00 78.00 266 THR A N 1
ATOM 2213 C CA . THR A 1 266 ? 12.487 4.510 5.086 1.00 78.00 266 THR A CA 1
ATOM 2214 C C . THR A 1 266 ? 12.646 4.211 3.606 1.00 78.00 266 THR A C 1
ATOM 2216 O O . THR A 1 266 ? 12.167 3.181 3.130 1.00 78.00 266 THR A O 1
ATOM 2219 N N . GLU A 1 267 ? 13.337 5.103 2.908 1.00 67.38 267 GLU A N 1
ATOM 2220 C CA . GLU A 1 267 ? 13.680 5.022 1.498 1.00 67.38 267 GLU A CA 1
ATOM 2221 C C . GLU A 1 267 ? 14.197 3.624 1.156 1.00 67.38 267 GLU A C 1
ATOM 2223 O O . GLU A 1 267 ? 15.200 3.147 1.695 1.00 67.38 267 GLU A O 1
ATOM 2228 N N . ASN A 1 268 ? 13.517 2.978 0.215 1.00 64.50 268 ASN A N 1
ATOM 2229 C CA . ASN A 1 268 ? 13.922 1.689 -0.317 1.00 64.50 268 ASN A CA 1
ATOM 2230 C C . ASN A 1 268 ? 14.317 1.868 -1.780 1.00 64.50 268 ASN A C 1
ATOM 2232 O O . ASN A 1 268 ? 13.507 1.700 -2.690 1.00 64.50 268 ASN A O 1
ATOM 2236 N N . ASN A 1 269 ? 15.594 2.167 -2.023 1.00 65.00 269 ASN A N 1
ATOM 2237 C CA . ASN A 1 269 ? 16.144 2.164 -3.376 1.00 65.00 269 ASN A CA 1
ATOM 2238 C C . ASN A 1 269 ? 16.218 0.731 -3.925 1.00 65.00 269 ASN A C 1
ATOM 2240 O O . ASN A 1 269 ? 17.252 0.064 -3.838 1.00 65.00 269 ASN A O 1
ATOM 2244 N N . LEU A 1 270 ? 15.113 0.265 -4.519 1.00 73.38 270 LEU A N 1
ATOM 2245 C CA . LEU A 1 270 ? 15.006 -1.057 -5.147 1.00 73.38 270 LEU A CA 1
ATOM 2246 C C . LEU A 1 270 ? 16.057 -1.253 -6.246 1.00 73.38 270 LEU A C 1
ATOM 2248 O O . LEU A 1 270 ? 16.629 -2.337 -6.390 1.00 73.38 270 LEU A O 1
ATOM 2252 N N . ILE A 1 271 ? 16.335 -0.201 -7.017 1.00 74.56 271 ILE A N 1
ATOM 2253 C CA . ILE A 1 271 ? 17.347 -0.204 -8.070 1.00 74.56 271 ILE A CA 1
ATOM 2254 C C . ILE A 1 271 ? 18.484 0.735 -7.676 1.00 74.56 271 ILE A C 1
ATOM 2256 O O . ILE A 1 271 ? 18.368 1.952 -7.748 1.00 74.56 271 ILE A O 1
ATOM 2260 N N . ASN A 1 272 ? 19.629 0.159 -7.307 1.00 71.69 272 ASN A N 1
ATOM 2261 C CA . ASN A 1 272 ? 20.828 0.944 -7.031 1.00 71.69 272 ASN A CA 1
ATOM 2262 C C . ASN A 1 272 ? 21.507 1.449 -8.319 1.00 71.69 272 ASN A C 1
ATOM 2264 O O . ASN A 1 272 ? 21.323 0.910 -9.416 1.00 71.69 272 ASN A O 1
ATOM 2268 N N . ARG A 1 273 ? 22.406 2.429 -8.163 1.00 70.31 273 ARG A N 1
ATOM 2269 C CA . ARG A 1 273 ? 23.181 3.022 -9.265 1.00 70.31 273 ARG A CA 1
ATOM 2270 C C . ARG A 1 273 ? 23.908 1.988 -10.133 1.00 70.31 273 ARG A C 1
ATOM 2272 O O . ARG A 1 273 ? 23.964 2.142 -11.345 1.00 70.31 273 ARG A O 1
ATOM 2279 N N . LYS A 1 274 ? 24.425 0.893 -9.556 1.00 73.00 274 LYS A N 1
ATOM 2280 C CA . LYS A 1 274 ? 25.112 -0.164 -10.329 1.00 73.00 274 LYS A CA 1
ATOM 2281 C C . LYS A 1 274 ? 24.159 -0.876 -11.291 1.00 73.00 274 LYS A C 1
ATOM 2283 O O . LYS A 1 274 ? 24.582 -1.271 -12.379 1.00 73.00 274 LYS A O 1
ATOM 2288 N N . ILE A 1 275 ? 22.905 -1.077 -10.890 1.00 76.25 275 ILE A N 1
ATOM 2289 C CA . ILE A 1 275 ? 21.873 -1.668 -11.743 1.00 76.25 275 ILE A CA 1
ATOM 2290 C C . ILE A 1 275 ? 21.456 -0.664 -12.821 1.00 76.25 275 ILE A C 1
ATOM 2292 O O . ILE A 1 275 ? 21.433 -1.044 -13.991 1.00 76.25 275 ILE A O 1
ATOM 2296 N N . LEU A 1 276 ? 21.245 0.610 -12.470 1.00 72.00 276 LEU A N 1
ATOM 2297 C CA . LEU A 1 276 ? 20.952 1.677 -13.439 1.00 72.00 276 LEU A CA 1
ATOM 2298 C C . LEU A 1 276 ? 22.037 1.776 -14.523 1.00 72.00 276 LEU A C 1
ATOM 2300 O O . LEU A 1 276 ? 21.730 1.718 -15.711 1.00 72.00 276 LEU A O 1
ATOM 2304 N N . THR A 1 277 ? 23.319 1.784 -14.142 1.00 69.69 277 THR A N 1
ATOM 2305 C CA . THR A 1 277 ? 24.450 1.791 -15.090 1.00 69.69 277 THR A CA 1
ATOM 2306 C C . THR A 1 277 ? 24.493 0.544 -15.980 1.00 69.69 277 THR A C 1
ATOM 2308 O O . THR A 1 277 ? 25.047 0.571 -17.077 1.00 69.69 277 THR A O 1
ATOM 2311 N N . LYS A 1 278 ? 23.960 -0.597 -15.528 1.00 72.69 278 LYS A N 1
ATOM 2312 C CA . LYS A 1 278 ? 23.849 -1.799 -16.368 1.00 72.69 278 LYS A CA 1
ATOM 2313 C C . LYS A 1 278 ? 22.660 -1.711 -17.321 1.00 72.69 278 LYS A C 1
ATOM 2315 O O . LYS A 1 278 ? 22.793 -2.159 -18.456 1.00 72.69 278 LYS A O 1
ATOM 2320 N N . LEU A 1 279 ? 21.538 -1.146 -16.879 1.00 71.19 279 LEU A N 1
ATOM 2321 C CA . LEU A 1 279 ? 20.349 -0.929 -17.704 1.00 71.19 279 LEU A CA 1
ATOM 2322 C C . LEU A 1 279 ? 20.606 0.111 -18.802 1.00 71.19 279 LEU A C 1
ATOM 2324 O O . LEU A 1 279 ? 20.200 -0.102 -19.941 1.00 71.19 279 LEU A O 1
ATOM 2328 N N . SER A 1 280 ? 21.379 1.164 -18.518 1.00 66.50 280 SER A N 1
ATOM 2329 C CA . SER A 1 280 ? 21.736 2.182 -19.515 1.00 66.50 280 SER A CA 1
ATOM 2330 C C . SER A 1 280 ? 22.540 1.618 -20.695 1.00 66.50 280 SER A C 1
ATOM 2332 O O . SER A 1 280 ? 22.367 2.070 -21.823 1.00 66.50 280 SER A O 1
ATOM 2334 N N . LYS A 1 281 ? 23.337 0.557 -20.488 1.00 65.25 281 LYS A N 1
ATOM 2335 C CA . LYS A 1 281 ? 24.077 -0.144 -21.563 1.00 65.25 281 LYS A CA 1
ATOM 2336 C C . LYS A 1 281 ? 23.180 -0.820 -22.591 1.00 65.25 281 LYS A C 1
ATOM 2338 O O . LYS A 1 281 ? 23.644 -1.143 -23.685 1.00 65.25 281 LYS A O 1
ATOM 2343 N N . PHE A 1 282 ? 21.913 -1.051 -22.260 1.00 61.25 282 PHE A N 1
ATOM 2344 C CA . PHE A 1 282 ? 20.962 -1.529 -23.247 1.00 61.25 282 PHE A CA 1
ATOM 2345 C C . PHE A 1 282 ? 20.570 -0.433 -24.239 1.00 61.25 282 PHE A C 1
ATOM 2347 O O . PHE A 1 282 ? 19.831 -0.776 -25.143 1.00 61.25 282 PHE A O 1
ATOM 2354 N N . ASN A 1 283 ? 21.068 0.816 -24.126 1.00 52.59 283 ASN A N 1
ATOM 2355 C CA . ASN A 1 283 ? 20.772 1.977 -24.984 1.00 52.59 283 ASN A CA 1
ATOM 2356 C C . ASN A 1 283 ? 19.273 2.127 -25.287 1.00 52.59 283 ASN A C 1
ATOM 2358 O O . ASN A 1 283 ? 18.904 2.509 -26.400 1.00 52.59 283 ASN A O 1
ATOM 2362 N N . ILE A 1 284 ? 18.414 1.727 -24.352 1.00 52.91 284 ILE A N 1
ATOM 2363 C CA . ILE A 1 284 ? 16.962 1.746 -24.496 1.00 52.91 284 ILE A CA 1
ATOM 2364 C C . ILE A 1 284 ? 16.558 3.221 -24.420 1.00 52.91 284 ILE A C 1
ATOM 2366 O O . ILE A 1 284 ? 16.353 3.778 -23.353 1.00 52.91 284 ILE A O 1
ATOM 2370 N N . GLY A 1 285 ? 16.590 3.884 -25.575 1.00 39.59 285 GLY A N 1
ATOM 2371 C CA . GLY A 1 285 ? 16.466 5.330 -25.705 1.00 39.59 285 GLY A CA 1
ATOM 2372 C C . GLY A 1 285 ? 17.667 6.114 -25.157 1.00 39.59 285 GLY A C 1
ATOM 2373 O O . GLY A 1 285 ? 18.243 5.797 -24.120 1.00 39.59 285 GLY A O 1
ATOM 2374 N N . ASN A 1 286 ? 17.958 7.252 -25.784 1.00 39.66 286 ASN A N 1
ATOM 2375 C CA . ASN A 1 286 ? 18.766 8.332 -25.198 1.00 39.66 286 ASN A CA 1
ATOM 2376 C C . ASN A 1 286 ? 18.130 8.927 -23.908 1.00 39.66 286 ASN A C 1
ATOM 2378 O O . ASN A 1 286 ? 18.619 9.913 -23.371 1.00 39.66 286 ASN A O 1
ATOM 2382 N N . SER A 1 287 ? 17.040 8.328 -23.407 1.00 43.47 287 SER A N 1
ATOM 2383 C CA . SER A 1 287 ? 16.257 8.717 -22.231 1.00 43.47 287 SER A CA 1
ATOM 2384 C C . SER A 1 287 ? 16.624 7.921 -20.966 1.00 43.47 287 SER A C 1
ATOM 2386 O O . SER A 1 287 ? 16.526 8.477 -19.872 1.00 43.47 287 SER A O 1
ATOM 2388 N N . LEU A 1 288 ? 17.141 6.685 -21.075 1.00 47.22 288 LEU A N 1
ATOM 2389 C CA . LEU A 1 288 ? 17.609 5.921 -19.903 1.00 47.22 288 LEU A CA 1
ATOM 2390 C C . LEU A 1 288 ? 18.948 6.435 -19.347 1.00 47.22 288 LEU A C 1
ATOM 2392 O O . LEU A 1 288 ? 19.226 6.251 -18.166 1.00 47.22 288 LEU A O 1
ATOM 2396 N N . SER A 1 289 ? 19.764 7.103 -20.172 1.00 41.12 289 SER A N 1
ATOM 2397 C CA . SER A 1 289 ? 21.039 7.710 -19.758 1.00 41.12 289 SER A CA 1
ATOM 2398 C C . SER A 1 289 ? 20.921 9.143 -19.233 1.00 41.12 289 SER A C 1
ATOM 2400 O O . SER A 1 289 ? 21.899 9.636 -18.686 1.00 41.12 289 SER A O 1
ATOM 2402 N N . PHE A 1 290 ? 19.768 9.806 -19.392 1.00 40.03 290 PHE A N 1
ATOM 2403 C CA . PHE A 1 290 ? 19.608 11.216 -19.009 1.00 40.03 290 PHE A CA 1
ATOM 2404 C C . PHE A 1 290 ? 18.446 11.520 -18.056 1.00 40.03 290 PHE A C 1
ATOM 2406 O O . PHE A 1 290 ? 18.390 12.643 -17.579 1.00 40.03 290 PHE A O 1
ATOM 2413 N N . ASN A 1 291 ? 17.560 10.568 -17.721 1.00 44.00 291 ASN A N 1
ATOM 2414 C CA . ASN A 1 291 ? 16.412 10.891 -16.859 1.00 44.00 291 ASN A CA 1
ATOM 2415 C C . ASN A 1 291 ? 16.040 9.880 -15.766 1.00 44.00 291 ASN A C 1
ATOM 2417 O O . ASN A 1 291 ? 15.098 10.160 -15.035 1.00 44.00 291 ASN A O 1
ATOM 2421 N N . PHE A 1 292 ? 16.740 8.756 -15.563 1.00 43.91 292 PHE A N 1
ATOM 2422 C CA . PHE A 1 292 ? 16.444 7.925 -14.377 1.00 43.91 292 PHE A CA 1
ATOM 2423 C C . PHE A 1 292 ? 16.820 8.636 -13.071 1.00 43.91 292 PHE A C 1
ATOM 2425 O O . PHE A 1 292 ? 16.021 8.632 -12.143 1.00 43.91 292 PHE A O 1
ATOM 2432 N N . ASP A 1 293 ? 17.965 9.326 -13.039 1.00 42.72 293 ASP A N 1
ATOM 2433 C CA . ASP A 1 293 ? 18.392 10.112 -11.869 1.00 42.72 293 ASP A CA 1
ATOM 2434 C C . ASP A 1 293 ? 17.579 11.414 -11.686 1.00 42.72 293 ASP A C 1
ATOM 2436 O O . ASP A 1 293 ? 17.528 11.938 -10.581 1.00 42.72 293 ASP A O 1
ATOM 2440 N N . TYR A 1 294 ? 16.925 11.935 -12.737 1.00 37.56 294 TYR A N 1
ATOM 2441 C CA . TYR A 1 294 ? 16.173 13.205 -12.684 1.00 37.56 294 TYR A CA 1
ATOM 2442 C C . TYR A 1 294 ? 14.643 13.048 -12.593 1.00 37.56 294 TYR A C 1
ATOM 2444 O O . TYR A 1 294 ? 13.967 13.977 -12.155 1.00 37.56 294 TYR A O 1
ATOM 2452 N N . SER A 1 295 ? 14.077 11.902 -12.994 1.00 43.03 295 SER A N 1
ATOM 2453 C CA . SER A 1 295 ? 12.620 11.656 -12.961 1.00 43.03 295 SER A CA 1
ATOM 2454 C C . SER A 1 295 ? 12.167 10.687 -11.874 1.00 43.03 295 SER A C 1
ATOM 2456 O O . SER A 1 295 ? 10.978 10.665 -11.558 1.00 43.03 295 SER A O 1
ATOM 2458 N N . PHE A 1 296 ? 13.079 9.909 -11.276 1.00 51.62 296 PHE A N 1
ATOM 2459 C CA . PHE A 1 296 ? 12.757 9.133 -10.083 1.00 51.62 296 PHE A CA 1
ATOM 2460 C C . PHE A 1 296 ? 12.600 10.118 -8.922 1.00 51.62 296 PHE A C 1
ATOM 2462 O O . PHE A 1 296 ? 13.569 10.523 -8.281 1.00 51.62 296 PHE A O 1
ATOM 2469 N N . LYS A 1 297 ? 11.365 10.573 -8.699 1.00 55.38 297 LYS A N 1
ATOM 2470 C CA . LYS A 1 297 ? 11.010 11.376 -7.531 1.00 55.38 297 LYS A CA 1
ATOM 2471 C C . LYS A 1 297 ? 11.021 10.444 -6.323 1.00 55.38 297 LYS A C 1
ATOM 2473 O O . LYS A 1 297 ? 9.983 9.909 -5.949 1.00 55.38 297 LYS A O 1
ATOM 2478 N N . GLN A 1 298 ? 12.210 10.230 -5.763 1.00 60.59 298 GLN A N 1
ATOM 2479 C CA . GLN A 1 298 ? 12.377 9.521 -4.498 1.00 60.59 298 GLN A CA 1
ATOM 2480 C C . GLN A 1 298 ? 11.502 10.180 -3.453 1.00 60.59 298 GLN A C 1
ATOM 2482 O O . GLN A 1 298 ? 11.569 11.397 -3.240 1.00 60.59 298 GLN A O 1
ATOM 2487 N N . VAL A 1 299 ? 10.672 9.372 -2.812 1.00 67.19 299 VAL A N 1
ATOM 2488 C CA . VAL A 1 299 ? 9.921 9.847 -1.669 1.00 67.19 299 VAL A CA 1
ATOM 2489 C C . VAL A 1 299 ? 10.894 9.862 -0.501 1.00 67.19 299 VAL A C 1
ATOM 2491 O O . VAL A 1 299 ? 11.344 8.818 -0.035 1.00 67.19 299 VAL A O 1
ATOM 2494 N N . SER A 1 300 ? 11.269 11.066 -0.069 1.00 66.06 300 SER A N 1
ATOM 2495 C CA . SER A 1 300 ? 12.214 11.257 1.030 1.00 66.06 300 SER A CA 1
ATOM 2496 C C . SER A 1 300 ? 11.761 10.525 2.292 1.00 66.06 300 SER A C 1
ATOM 2498 O O . SER A 1 300 ? 10.571 10.299 2.499 1.00 66.06 300 SER A O 1
ATOM 2500 N N . ASN A 1 301 ? 12.704 10.177 3.168 1.00 76.88 301 ASN A N 1
ATOM 2501 C CA . ASN A 1 301 ? 12.375 9.611 4.475 1.00 76.88 301 ASN A CA 1
ATOM 2502 C C . ASN A 1 301 ? 11.391 10.524 5.215 1.00 76.88 301 ASN A C 1
ATOM 2504 O O . ASN A 1 301 ? 11.669 11.703 5.461 1.00 76.88 301 ASN A O 1
ATOM 2508 N N . PHE A 1 302 ? 10.254 9.967 5.607 1.00 81.25 302 PHE A N 1
ATOM 2509 C CA . PHE A 1 302 ? 9.252 10.681 6.380 1.00 81.25 302 PHE A CA 1
ATOM 2510 C C . PHE A 1 302 ? 8.668 9.751 7.431 1.00 81.25 302 PHE A C 1
ATOM 2512 O O . PHE A 1 302 ? 8.664 8.530 7.289 1.00 81.25 302 PHE A O 1
ATOM 2519 N N . HIS A 1 303 ? 8.139 10.338 8.492 1.00 86.62 303 HIS A N 1
ATOM 2520 C CA . HIS A 1 303 ? 7.236 9.617 9.373 1.00 86.62 303 HIS A CA 1
ATOM 2521 C C . HIS A 1 303 ? 5.941 10.396 9.500 1.00 86.62 303 HIS A C 1
ATOM 2523 O O . HIS A 1 303 ? 5.900 11.617 9.323 1.00 86.62 303 HIS A O 1
ATOM 2529 N N . ILE A 1 304 ? 4.878 9.653 9.749 1.00 88.12 304 ILE A N 1
ATOM 2530 C CA . ILE A 1 304 ? 3.543 10.182 9.919 1.00 88.12 304 ILE A CA 1
ATOM 2531 C C . ILE A 1 304 ? 3.041 9.734 11.276 1.00 88.12 304 ILE A C 1
ATOM 2533 O O . ILE A 1 304 ? 2.961 8.539 11.552 1.00 88.12 304 ILE A O 1
ATOM 2537 N N . GLU A 1 305 ? 2.686 10.704 12.102 1.00 91.75 305 GLU A N 1
ATOM 2538 C CA . GLU A 1 305 ? 2.022 10.475 13.372 1.00 91.75 305 GLU A CA 1
ATOM 2539 C C . GLU A 1 305 ? 0.517 10.638 13.188 1.00 91.75 305 GLU A C 1
ATOM 2541 O O . GLU A 1 305 ? 0.041 11.672 12.714 1.00 91.75 305 GLU A O 1
ATOM 2546 N N . TYR A 1 306 ? -0.230 9.619 13.585 1.00 92.88 306 TYR A N 1
ATOM 2547 C CA . TYR A 1 306 ? -1.681 9.597 13.569 1.00 92.88 306 TYR A CA 1
ATOM 2548 C C . TYR A 1 306 ? -2.204 9.627 15.001 1.00 92.88 306 TYR A C 1
ATOM 2550 O O . TYR A 1 306 ? -1.810 8.815 15.840 1.00 92.88 306 TYR A O 1
ATOM 2558 N N . ILE A 1 307 ? -3.127 10.543 15.262 1.00 94.69 307 ILE A N 1
ATOM 2559 C CA . ILE A 1 307 ? -3.983 10.562 16.445 1.00 94.69 307 ILE A CA 1
ATOM 2560 C C . ILE A 1 307 ? -5.380 10.212 15.956 1.00 94.69 307 ILE A C 1
ATOM 2562 O O . ILE A 1 307 ? -5.929 10.915 15.108 1.00 94.69 307 ILE A O 1
ATOM 2566 N N . ILE A 1 308 ? -5.934 9.117 16.460 1.00 95.12 308 ILE A N 1
ATOM 2567 C CA . ILE A 1 308 ? -7.189 8.559 15.965 1.00 95.12 308 ILE A CA 1
ATOM 2568 C C . ILE A 1 308 ? -8.191 8.529 17.113 1.00 95.12 308 ILE A C 1
ATOM 2570 O O . ILE A 1 308 ? -7.903 7.974 18.172 1.00 95.12 308 ILE A O 1
ATOM 2574 N N . GLU A 1 309 ? -9.367 9.103 16.887 1.00 95.69 309 GLU A N 1
ATOM 2575 C CA . GLU A 1 309 ? -10.527 8.967 17.761 1.00 95.69 309 GLU A CA 1
ATOM 2576 C C . GLU A 1 309 ? -11.545 8.023 17.123 1.00 95.69 309 GLU A C 1
ATOM 2578 O O . GLU A 1 309 ? -11.785 8.076 15.915 1.00 95.69 309 GLU A O 1
ATOM 2583 N N . PHE A 1 310 ? -12.207 7.213 17.940 1.00 94.31 310 PHE A N 1
ATOM 2584 C CA . PHE A 1 310 ? -13.226 6.256 17.530 1.00 94.31 310 PHE A CA 1
ATOM 2585 C C . PHE A 1 310 ? -14.561 6.536 18.220 1.00 94.31 310 PHE A C 1
ATOM 2587 O O . PHE A 1 310 ? -14.615 7.063 19.334 1.00 94.31 310 PHE A O 1
ATOM 2594 N N . TYR A 1 311 ? -15.655 6.121 17.584 1.00 90.31 311 TYR A N 1
ATOM 2595 C CA . TYR A 1 311 ? -16.951 6.037 18.260 1.00 90.31 311 TYR A CA 1
ATOM 2596 C C . TYR A 1 311 ? -16.948 4.931 19.325 1.00 90.31 311 TYR A C 1
ATOM 2598 O O . TYR A 1 311 ? -16.210 3.952 19.228 1.00 90.31 311 TYR A O 1
ATOM 2606 N N . ASN A 1 312 ? -17.798 5.034 20.346 1.00 91.25 312 ASN A N 1
ATOM 2607 C CA . ASN A 1 312 ? -17.969 3.931 21.294 1.00 91.25 312 ASN A CA 1
ATOM 2608 C C . ASN A 1 312 ? -18.600 2.715 20.603 1.00 91.25 312 ASN A C 1
ATOM 2610 O O . ASN A 1 312 ? -19.597 2.849 19.895 1.00 91.25 312 ASN A O 1
ATOM 2614 N N . ILE A 1 313 ? -18.064 1.519 20.859 1.00 91.44 313 ILE A N 1
ATOM 2615 C CA . ILE A 1 313 ? -18.685 0.273 20.404 1.00 91.44 313 ILE A CA 1
ATOM 2616 C C . ILE A 1 313 ? -19.974 0.060 21.203 1.00 91.44 313 ILE A C 1
ATOM 2618 O O . ILE A 1 313 ? -19.952 -0.212 22.404 1.00 91.44 313 ILE A O 1
ATOM 2622 N N . LYS A 1 314 ? -21.111 0.163 20.517 1.00 89.06 314 LYS A N 1
ATOM 2623 C CA . LYS A 1 314 ? -22.449 -0.084 21.067 1.00 89.06 314 LYS A CA 1
ATOM 2624 C C . LYS A 1 314 ? -22.695 -1.586 21.252 1.00 89.06 314 LYS A C 1
ATOM 2626 O O . LYS A 1 314 ? -23.255 -1.997 22.264 1.00 89.06 314 LYS A O 1
ATOM 2631 N N . ASN A 1 315 ? -22.246 -2.420 20.307 1.00 86.50 315 ASN A N 1
ATOM 2632 C CA . ASN A 1 315 ? -22.398 -3.878 20.388 1.00 86.50 315 ASN A CA 1
ATOM 2633 C C . ASN A 1 315 ? -21.206 -4.544 21.099 1.00 86.50 315 ASN A C 1
ATOM 2635 O O . ASN A 1 315 ? -20.245 -4.970 20.462 1.00 86.50 315 ASN A O 1
ATOM 2639 N N . LYS A 1 316 ? -21.299 -4.708 22.422 1.00 80.56 316 LYS A N 1
ATOM 2640 C CA . LYS A 1 316 ? -20.244 -5.342 23.237 1.00 80.56 316 LYS A CA 1
ATOM 2641 C C . LYS A 1 316 ? -20.024 -6.835 22.950 1.00 80.56 316 LYS A C 1
ATOM 2643 O O . LYS A 1 316 ? -18.997 -7.380 23.340 1.00 80.56 316 LYS A O 1
ATOM 2648 N N . ASN A 1 317 ? -20.964 -7.505 22.283 1.00 82.94 317 ASN A N 1
ATOM 2649 C CA . ASN A 1 317 ? -20.857 -8.932 21.974 1.00 82.94 317 ASN A CA 1
ATOM 2650 C C . ASN A 1 317 ? -20.170 -9.204 20.630 1.00 82.94 317 ASN A C 1
ATOM 2652 O O . ASN A 1 317 ? -19.883 -10.355 20.331 1.00 82.94 317 ASN A O 1
ATOM 2656 N N . MET A 1 318 ? -19.860 -8.179 19.832 1.00 84.75 318 MET A N 1
ATOM 2657 C CA . MET A 1 318 ? -19.338 -8.361 18.472 1.00 84.75 318 MET A CA 1
ATOM 2658 C C . MET A 1 318 ? -18.019 -9.142 18.381 1.00 84.75 318 MET A C 1
ATOM 2660 O O . MET A 1 318 ? -17.728 -9.742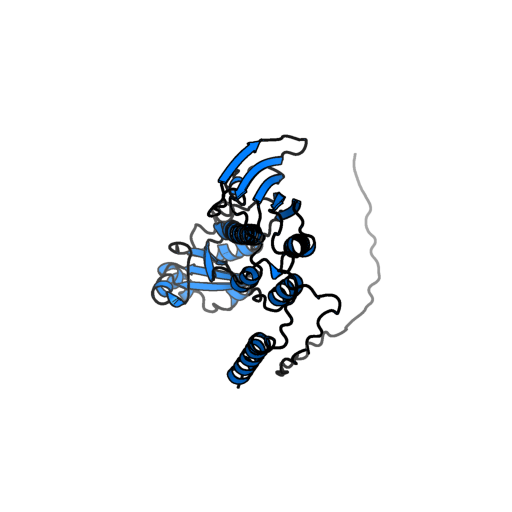 17.350 1.00 84.75 318 MET A O 1
ATOM 2664 N N . ASN A 1 319 ? -17.214 -9.095 19.444 1.00 85.25 319 ASN A N 1
ATOM 2665 C CA . ASN A 1 319 ? -15.912 -9.748 19.514 1.00 85.25 319 ASN A CA 1
ATOM 2666 C C . ASN A 1 319 ? -15.966 -11.112 20.224 1.00 85.25 319 ASN A C 1
ATOM 2668 O O . ASN A 1 319 ? -14.945 -11.792 20.345 1.00 85.25 319 ASN A O 1
ATOM 2672 N N . LYS A 1 320 ? -17.147 -11.512 20.711 1.00 81.94 320 LYS A N 1
ATOM 2673 C CA . LYS A 1 320 ? -17.356 -12.859 21.234 1.00 81.94 320 LYS A CA 1
ATOM 2674 C C . LYS A 1 320 ? -17.398 -13.830 20.062 1.00 81.94 320 LYS A C 1
ATOM 2676 O O . LYS A 1 320 ? -17.994 -13.544 19.024 1.00 81.94 320 LYS A O 1
ATOM 2681 N N . ILE A 1 321 ? -16.762 -14.977 20.243 1.00 69.75 321 ILE A N 1
ATOM 2682 C CA . ILE A 1 321 ? -16.980 -16.129 19.377 1.00 69.75 321 ILE A CA 1
ATOM 2683 C C . ILE A 1 321 ? -18.385 -16.621 19.735 1.00 69.75 321 ILE A C 1
ATOM 2685 O O . ILE A 1 321 ? -18.594 -17.093 20.852 1.00 69.75 321 ILE A O 1
ATOM 2689 N N . HIS A 1 322 ? -19.360 -16.432 18.845 1.00 53.50 322 HIS A N 1
ATOM 2690 C CA . HIS A 1 322 ? -20.606 -17.183 18.957 1.00 53.50 322 HIS A CA 1
ATOM 2691 C C . HIS A 1 322 ? -20.245 -18.620 18.594 1.00 53.50 322 HIS A C 1
ATOM 2693 O O . HIS A 1 322 ? -20.053 -18.936 17.423 1.00 53.50 322 HIS A O 1
ATOM 2699 N N . ILE A 1 323 ? -20.040 -19.455 19.610 1.00 48.88 323 ILE A N 1
ATOM 2700 C CA . ILE A 1 323 ? -20.121 -20.901 19.440 1.00 48.88 323 ILE A CA 1
ATOM 2701 C C . ILE A 1 323 ? -21.618 -21.183 19.483 1.00 48.88 323 ILE A C 1
ATOM 2703 O O . ILE A 1 323 ? -22.165 -21.510 20.532 1.00 48.88 323 ILE A O 1
ATOM 2707 N N . ASP A 1 324 ? -22.307 -20.922 18.378 1.00 43.69 324 ASP A N 1
ATOM 2708 C CA . ASP A 1 324 ? -23.591 -21.574 18.180 1.00 43.69 324 ASP A CA 1
ATOM 2709 C C . ASP A 1 324 ? -23.228 -23.029 17.877 1.00 43.69 324 ASP A C 1
ATOM 2711 O O . ASP A 1 324 ? -22.543 -23.307 16.893 1.00 43.69 324 ASP A O 1
ATOM 2715 N N . GLU A 1 325 ? -23.605 -23.953 18.764 1.00 45.94 325 GLU A N 1
ATOM 2716 C CA . GLU A 1 325 ? -23.285 -25.389 18.659 1.00 45.94 325 GLU A CA 1
ATOM 2717 C C . GLU A 1 325 ? -23.782 -26.017 17.333 1.00 45.94 325 GLU A C 1
ATOM 2719 O O . GLU A 1 325 ? -23.334 -27.096 16.949 1.00 45.94 325 GLU A O 1
ATOM 2724 N N . ASP A 1 326 ? -24.629 -25.307 16.578 1.00 46.34 326 ASP A N 1
ATOM 2725 C CA . ASP A 1 326 ? -25.120 -25.682 15.248 1.00 46.34 326 ASP A CA 1
ATOM 2726 C C . ASP A 1 326 ? -24.357 -25.039 14.063 1.00 46.34 326 ASP A C 1
ATOM 2728 O O . ASP A 1 326 ? -24.507 -25.481 12.919 1.00 46.34 326 ASP A O 1
ATOM 2732 N N . ASP A 1 327 ? -23.497 -24.045 14.312 1.00 48.84 327 ASP A N 1
ATOM 2733 C CA . ASP A 1 327 ? -22.871 -23.173 13.299 1.00 48.84 327 ASP A CA 1
ATOM 2734 C C . ASP A 1 327 ? -21.348 -23.408 13.144 1.00 48.84 327 ASP A C 1
ATOM 2736 O O . ASP A 1 327 ? -20.645 -22.693 12.427 1.00 48.84 327 ASP A O 1
ATOM 2740 N N . GLU A 1 328 ? -20.815 -24.484 13.737 1.00 49.25 328 GLU A N 1
ATOM 2741 C CA . GLU A 1 328 ? -19.498 -25.024 13.356 1.00 49.25 328 GLU A CA 1
ATOM 2742 C C . GLU A 1 328 ? -19.511 -25.594 11.929 1.00 49.25 328 GLU A C 1
ATOM 2744 O O . GLU A 1 328 ? -18.476 -25.649 11.260 1.00 49.25 328 GLU A O 1
ATOM 2749 N N . LYS A 1 329 ? -20.689 -25.979 11.418 1.00 54.66 329 LYS A N 1
ATOM 2750 C CA . LYS A 1 329 ? -20.825 -26.596 10.095 1.00 54.66 329 LYS A CA 1
ATOM 2751 C C . LYS A 1 329 ? -20.368 -25.680 8.959 1.00 54.66 329 LYS A C 1
ATOM 2753 O O . LYS A 1 329 ? -19.576 -26.156 8.158 1.00 54.66 329 LYS A O 1
ATOM 2758 N N . PRO A 1 330 ? -20.769 -24.404 8.825 1.00 58.06 330 PRO A N 1
ATOM 2759 C CA . PRO A 1 330 ? -20.423 -23.627 7.633 1.00 58.06 330 PRO A CA 1
ATOM 2760 C C . PRO A 1 330 ? -18.931 -23.295 7.515 1.00 58.06 330 PRO A C 1
ATOM 2762 O O . PRO A 1 330 ? -18.381 -23.355 6.413 1.00 58.06 330 PRO A O 1
ATOM 2765 N N . TRP A 1 331 ? -18.253 -22.967 8.622 1.00 58.78 331 TRP A N 1
ATOM 2766 C CA . TRP A 1 331 ? -16.814 -22.680 8.599 1.00 58.78 331 TRP A CA 1
ATOM 2767 C C . TRP A 1 331 ? -15.985 -23.956 8.434 1.00 58.78 331 TRP A C 1
ATOM 2769 O O . TRP A 1 331 ? -15.128 -24.006 7.549 1.00 58.78 331 TRP A O 1
ATOM 2779 N N . LEU A 1 332 ? -16.289 -25.010 9.203 1.00 54.62 332 LEU A N 1
ATOM 2780 C CA . LEU A 1 332 ? -15.617 -26.302 9.074 1.00 54.62 332 LEU A CA 1
ATOM 2781 C C . LEU A 1 332 ? -15.840 -26.888 7.677 1.00 54.62 332 LEU A C 1
ATOM 2783 O O . LEU A 1 332 ? -14.889 -27.339 7.047 1.00 54.62 332 LEU A O 1
ATOM 2787 N N . MET A 1 333 ? -17.062 -26.807 7.142 1.00 62.06 333 MET A N 1
ATOM 2788 C CA . MET A 1 333 ? -17.361 -27.264 5.786 1.00 62.06 333 MET A CA 1
ATOM 2789 C C . MET A 1 333 ? -16.662 -26.412 4.734 1.00 62.06 333 MET A C 1
ATOM 2791 O O . MET A 1 333 ? -16.150 -26.989 3.785 1.00 62.06 333 MET A O 1
ATOM 2795 N N . LYS A 1 334 ? -16.547 -25.084 4.881 1.00 61.28 334 LYS A N 1
ATOM 2796 C CA . LYS A 1 334 ? -15.722 -24.265 3.969 1.00 61.28 334 LYS A CA 1
ATOM 2797 C C . LYS A 1 334 ? -14.249 -24.673 4.016 1.00 61.28 334 LYS A C 1
ATOM 2799 O O . LYS A 1 334 ? -13.613 -24.753 2.968 1.00 61.28 334 LYS A O 1
ATOM 2804 N N . MET A 1 335 ? -13.722 -24.974 5.202 1.00 62.50 335 MET A N 1
ATOM 2805 C CA . MET A 1 335 ? -12.338 -25.415 5.374 1.00 62.50 335 MET A CA 1
ATOM 2806 C C . MET A 1 335 ? -12.103 -26.809 4.769 1.00 62.50 335 MET A C 1
ATOM 2808 O O . MET A 1 335 ? -11.126 -27.009 4.053 1.00 62.50 335 MET A O 1
ATOM 2812 N N . ILE A 1 336 ? -13.033 -27.747 4.986 1.00 66.88 336 ILE A N 1
ATOM 2813 C CA . ILE A 1 336 ? -13.028 -29.091 4.389 1.00 66.88 336 ILE A CA 1
ATOM 2814 C C . ILE A 1 336 ? -13.179 -29.003 2.867 1.00 66.88 336 ILE A C 1
ATOM 2816 O O . ILE A 1 336 ? -12.450 -29.673 2.149 1.00 66.88 336 ILE A O 1
ATOM 2820 N N . SER A 1 337 ? -14.067 -28.145 2.362 1.00 65.19 337 SER A N 1
ATOM 2821 C CA . SER A 1 337 ? -14.268 -27.936 0.921 1.00 65.19 337 SER A CA 1
ATOM 2822 C C . SER A 1 337 ? -12.998 -27.409 0.263 1.00 65.19 337 SER A C 1
ATOM 2824 O O . SER A 1 337 ? -12.585 -27.915 -0.775 1.00 65.19 337 SER A O 1
ATOM 2826 N N . LYS A 1 338 ? -12.344 -26.422 0.891 1.00 68.56 338 LYS A N 1
ATOM 2827 C CA . LYS A 1 338 ? -11.066 -25.877 0.422 1.00 68.56 338 LYS A CA 1
ATOM 2828 C C . LYS A 1 338 ? -9.978 -26.954 0.419 1.00 68.56 338 LYS A C 1
ATOM 2830 O O . LYS A 1 338 ? -9.289 -27.104 -0.580 1.00 68.56 338 LYS A O 1
ATOM 2835 N N . PHE A 1 339 ? -9.891 -27.751 1.486 1.00 72.75 339 PHE A N 1
ATOM 2836 C CA . PHE A 1 339 ? -8.951 -28.869 1.581 1.00 72.75 339 PHE A CA 1
ATOM 2837 C C . PHE A 1 339 ? -9.185 -29.936 0.501 1.00 72.75 339 PHE A C 1
ATOM 2839 O O . PHE A 1 339 ? -8.237 -30.390 -0.130 1.00 72.75 339 PHE A O 1
ATOM 2846 N N . ILE A 1 340 ? -10.441 -30.326 0.270 1.00 72.88 340 ILE A N 1
ATOM 2847 C CA . ILE A 1 340 ? -10.820 -31.298 -0.761 1.00 72.88 340 ILE A CA 1
ATOM 2848 C C . ILE A 1 340 ? -10.436 -30.767 -2.144 1.00 72.88 340 ILE A C 1
ATOM 2850 O O . ILE A 1 340 ? -9.772 -31.476 -2.894 1.00 72.88 340 ILE A O 1
ATOM 2854 N N . ASN A 1 341 ? -10.785 -29.520 -2.461 1.00 71.56 341 ASN A N 1
ATOM 2855 C CA . ASN A 1 341 ? -10.471 -28.925 -3.759 1.00 71.56 341 ASN A CA 1
ATOM 2856 C C . ASN A 1 341 ? -8.952 -28.840 -3.990 1.00 71.56 341 ASN A C 1
ATOM 2858 O O . ASN A 1 341 ? -8.466 -29.278 -5.025 1.00 71.56 341 ASN A O 1
ATOM 2862 N N . GLU A 1 342 ? -8.180 -28.398 -2.992 1.00 75.94 342 GLU A N 1
ATOM 2863 C CA . GLU A 1 342 ? -6.712 -28.363 -3.079 1.00 75.94 342 GLU A CA 1
ATOM 2864 C C . GLU A 1 342 ? -6.079 -29.763 -3.200 1.00 75.94 342 GLU A C 1
ATOM 2866 O O . GLU A 1 342 ? -5.000 -29.904 -3.778 1.00 75.94 342 GLU A O 1
ATOM 2871 N N . TYR A 1 343 ? -6.720 -30.806 -2.665 1.00 72.12 343 TYR A N 1
ATOM 2872 C CA . TYR A 1 343 ? -6.230 -32.181 -2.763 1.00 72.12 343 TYR A CA 1
ATOM 2873 C C . TYR A 1 343 ? -6.506 -32.805 -4.136 1.00 72.12 343 TYR A C 1
ATOM 2875 O O . TYR A 1 343 ? -5.649 -33.513 -4.664 1.00 72.12 343 TYR A O 1
ATOM 2883 N N . TYR A 1 344 ? -7.674 -32.531 -4.722 1.00 65.62 344 TYR A N 1
ATOM 2884 C CA . TYR A 1 344 ? -8.052 -33.059 -6.035 1.00 65.62 344 TYR A CA 1
ATOM 2885 C C . TYR A 1 344 ? -7.421 -32.293 -7.202 1.00 65.62 344 TYR A C 1
ATOM 2887 O O . TYR A 1 344 ? -7.105 -32.919 -8.205 1.00 65.62 344 TYR A O 1
ATOM 2895 N N . ASP A 1 345 ? -7.144 -30.994 -7.063 1.00 58.91 345 ASP A N 1
ATOM 2896 C CA . ASP A 1 345 ? -6.465 -30.205 -8.107 1.00 58.91 345 ASP A CA 1
ATOM 2897 C C . ASP A 1 345 ? -4.953 -30.516 -8.228 1.00 58.91 345 ASP A C 1
ATOM 2899 O O . ASP A 1 345 ? -4.285 -30.043 -9.147 1.00 58.91 345 ASP A O 1
ATOM 2903 N N . ASN A 1 346 ? -4.396 -31.305 -7.299 1.00 49.72 346 ASN A N 1
ATOM 2904 C CA . ASN A 1 346 ? -2.987 -31.718 -7.269 1.00 49.72 346 ASN A CA 1
ATOM 2905 C C . ASN A 1 346 ? -2.755 -33.202 -7.641 1.00 49.72 346 ASN A C 1
ATOM 2907 O O . ASN A 1 346 ? -1.628 -33.690 -7.488 1.00 49.72 346 ASN A O 1
ATOM 2911 N N . GLN A 1 347 ? -3.785 -33.914 -8.116 1.00 43.50 347 GLN A N 1
ATOM 2912 C CA . GLN A 1 347 ? -3.677 -35.230 -8.771 1.00 43.50 347 GLN A CA 1
ATOM 2913 C C . GLN A 1 347 ? -3.888 -35.081 -10.276 1.00 43.50 347 GLN A C 1
ATOM 2915 O O . GLN A 1 347 ? -3.171 -35.785 -11.025 1.00 43.50 347 GLN A O 1
#

Foldseek 3Di:
DDDDDDDDDDDDDDDDDDDDDPDDDDDDDDDDPDPPDPDDDDPVQQWQLSVLLVVLLVPADPPAFKEKEAEAEPVLCCVVVVVDPCPPPLLVPQPFSGHYDYYYNVVCVVPVVPAAAPDDDDHLFMWIADPVVRHTYGPLCVVLVNLLLVLLLLVVQCVLQFFFKKKKKKKFFDPPDAPVVSLLCGSQVDDDPQKDKDWDWDQDPDVTRIGITIIMIGHPDLDHHDSVVSNVVSRNCSSVCVQSSVVSCCCLVVVDFKDKDKDWDDFDCSADPVSLVSSVVSCSDVCSVPPPVPSNSGNGTMMMMMITGGRGRPDNCPTGDPPPVPPVCPVVVVVVVVVVVVVVVVD

Secondary structure (DSSP, 8-state):
------------------------------------------TT--SHHHHHHHHHHHSPPP---EEEEEEEPHHHHHHHHTT-S-HHHHHTT---SEEEEEEEHHHHHH-TTT--BSSPPPTTEEEEE-TTT--EEETTTHHHHHHHHHHHHHHHHHHHTTEEEEEEEEEEE--SSS-HHHHHHTTTS---TTEEEEEEEEEEEESEEEEEEEEEEEE-------HHHHHHTT-SSGGG-HHHHHHHHHHHHH--SEEEEEEEE----SS-HHHHHHHHTT--HHHHTTSHHHH------EEEEEEEEE---S-TTTTS----TT-HHHHHHHHHHHHHHHHHTT-

Radius of gyration: 27.55 Å; chains: 1; bounding box: 90×61×60 Å

Sequence (347 aa):
MIIDNIKNSIRSSYNGIKKGTLNISKLNSHNRPTVLRQIRMPTNNNSKIRQIIHYLCENKEPFENYKFLILLSDDYFTKKMRILPTKKYHIKKISLPGKLQIEKYSDMKYNSNKYSFESNPVPNQLYIKLQKEQIYVLYSEYEYKLLESQFNEFYDILTLIGAKYIKMSKIIKNLENSNANFSTEIGLNTICENAKISNKVSIKNEKDAALLLTQEMSFNNDKNPELNKIIDNNYYYLPNQMDLQSLIIRRIENNQINDKYTYIHTENNLINRKILTKLSKFNIGNSLSFNFDYSFKQVSNFHIEYIIEFYNIKNKNMNKIHIDEDDEKPWLMKMISKFINEYYDNQ